Protein AF-A0A536REL5-F1 (afdb_monomer)

Nearest PDB structures (foldseek):
  3o7j-assembly1_A  TM=9.318E-01  e=5.207E-11  Klebsiella pneumoniae subsp. pneumoniae MGH 78578
  2q37-assembly1_A-2  TM=9.423E-01  e=4.805E-08  Arabidopsis thaliana
  3o7i-assembly2_B  TM=8.785E-01  e=1.395E-08  Klebsiella pneumoniae subsp. pneumoniae MGH 78578
  3o7i-assembly1_A  TM=8.793E-01  e=1.395E-08  Klebsiella pneumoniae subsp. pneumoniae MGH 78578
  2o74-assembly3_F  TM=8.645E-01  e=1.060E-07  Danio rerio

Secondary structure (DSSP, 8-state):
---------------------------------------------------------------PPPBHHHHHHHS-HHHHHHHHHHHS--HHHHHHHHHTPPPSSHHHHHHHHHHHHHT--HHHHHHHHTTSPPTT-TTS---HHHHHHTHHHHTS-HHHHHHHHHHHHHHHHHHSS------TT--HHHHHHHHHHHTTS-HHHHHHHHHHHHHHHHHHHHHHHHB-

Structure (mmCIF, N/CA/C/O backbone):
data_AF-A0A536REL5-F1
#
_entry.id   AF-A0A536REL5-F1
#
loop_
_atom_site.group_PDB
_atom_site.id
_atom_site.type_symbol
_atom_site.label_atom_id
_atom_site.label_alt_id
_atom_site.label_comp_id
_atom_site.label_asym_id
_atom_site.label_entity_id
_atom_site.label_seq_id
_atom_site.pdbx_PDB_ins_code
_atom_site.Cartn_x
_atom_site.Cartn_y
_atom_site.Cartn_z
_atom_site.occupancy
_atom_site.B_iso_or_equiv
_atom_site.auth_seq_id
_atom_site.auth_comp_id
_atom_site.auth_asym_id
_atom_site.auth_atom_id
_atom_site.pdbx_PDB_model_num
ATOM 1 N N . MET A 1 1 ? -62.934 28.762 18.007 1.00 40.38 1 MET A N 1
ATOM 2 C CA . MET A 1 1 ? -63.028 28.676 16.531 1.00 40.38 1 MET A CA 1
ATOM 3 C C . MET A 1 1 ? -62.389 27.348 16.138 1.00 40.38 1 MET A C 1
ATOM 5 O O . MET A 1 1 ? -61.237 27.156 16.486 1.00 40.38 1 MET A O 1
ATOM 9 N N . ARG A 1 2 ? -63.175 26.295 15.842 1.00 33.59 2 ARG A N 1
ATOM 10 C CA . ARG A 1 2 ? -63.626 25.880 14.483 1.00 33.59 2 ARG A CA 1
ATOM 11 C C . ARG A 1 2 ? -62.433 25.765 13.520 1.00 33.59 2 ARG A C 1
ATOM 13 O O . ARG A 1 2 ? -61.734 26.753 13.383 1.00 33.59 2 ARG A O 1
ATOM 20 N N . CYS A 1 3 ? -62.143 24.678 12.808 1.00 29.47 3 CYS A N 1
ATOM 21 C CA . CYS A 1 3 ? -62.760 23.374 12.501 1.00 29.47 3 CYS A CA 1
ATOM 22 C C . CYS A 1 3 ? -61.590 22.479 11.992 1.00 29.47 3 CYS A C 1
ATOM 24 O O . CYS A 1 3 ? -60.617 23.031 11.489 1.00 29.47 3 CYS A O 1
ATOM 26 N N . ARG A 1 4 ? -61.508 21.159 12.253 1.00 38.56 4 ARG A N 1
ATOM 27 C CA . ARG A 1 4 ? -62.143 20.043 11.495 1.00 38.56 4 ARG A CA 1
ATOM 28 C C . ARG A 1 4 ? -61.917 20.177 9.970 1.00 38.56 4 ARG A C 1
ATOM 30 O O . ARG A 1 4 ? -62.152 21.248 9.439 1.00 38.56 4 ARG A O 1
ATOM 37 N N . GLU A 1 5 ? -61.441 19.179 9.227 1.00 38.97 5 GLU A N 1
ATOM 38 C CA . GLU A 1 5 ? -61.977 17.816 9.042 1.00 38.97 5 GLU A CA 1
ATOM 39 C C . GLU A 1 5 ? -60.875 16.862 8.524 1.00 38.97 5 GLU A C 1
ATOM 41 O O . GLU A 1 5 ? -59.971 17.298 7.821 1.00 38.97 5 GLU A O 1
ATOM 46 N N . LEU A 1 6 ? -60.755 15.628 9.040 1.00 39.12 6 LEU A N 1
ATOM 47 C CA . LEU A 1 6 ? -61.500 14.400 8.670 1.00 39.12 6 LEU A CA 1
ATOM 48 C C . LEU A 1 6 ? -61.275 14.028 7.198 1.00 39.12 6 LEU A C 1
ATOM 50 O O . LEU A 1 6 ? -61.690 14.735 6.296 1.00 39.12 6 LEU A O 1
ATOM 54 N N . GLY A 1 7 ? -60.555 12.950 6.920 1.00 34.06 7 GLY A N 1
ATOM 55 C CA . GLY A 1 7 ? -61.094 11.587 6.871 1.00 34.06 7 GLY A CA 1
ATOM 56 C C . GLY A 1 7 ? -60.512 10.942 5.602 1.00 34.06 7 GLY A C 1
ATOM 57 O O . GLY A 1 7 ? -60.005 11.637 4.737 1.00 34.06 7 GLY A O 1
ATOM 58 N N . SER A 1 8 ? -60.484 9.639 5.397 1.00 40.59 8 SER A N 1
ATOM 59 C CA . SER A 1 8 ? -61.196 8.548 6.036 1.00 40.59 8 SER A CA 1
ATOM 60 C C . SER A 1 8 ? -60.477 7.260 5.639 1.00 40.59 8 SER A C 1
ATOM 62 O O . SER A 1 8 ? -60.129 7.099 4.474 1.00 40.59 8 SER A O 1
ATOM 64 N N . GLY A 1 9 ? -60.287 6.335 6.574 1.00 32.88 9 GLY A N 1
ATOM 65 C CA . GLY A 1 9 ? -60.934 5.025 6.454 1.00 32.88 9 GLY A CA 1
ATOM 66 C C . GLY A 1 9 ? -59.929 3.964 5.982 1.00 32.88 9 GLY A C 1
ATOM 67 O O . GLY A 1 9 ? -59.082 4.243 5.156 1.00 32.88 9 GLY A O 1
ATOM 68 N N . ARG A 1 10 ? -59.935 2.727 6.466 1.00 36.94 10 ARG A N 1
ATOM 69 C CA . ARG A 1 10 ? -60.947 2.027 7.248 1.00 36.94 10 ARG A CA 1
ATOM 70 C C . ARG A 1 10 ? -60.295 0.813 7.916 1.00 36.94 10 ARG A C 1
ATOM 72 O O . ARG A 1 10 ? -59.306 0.269 7.444 1.00 36.94 10 ARG A O 1
ATOM 79 N N . PHE A 1 11 ? -60.900 0.454 9.034 1.00 32.47 11 PHE A N 1
ATOM 80 C CA . PHE A 1 11 ? -60.613 -0.636 9.954 1.00 32.47 11 PHE A CA 1
ATOM 81 C C . PHE A 1 11 ? -60.977 -2.031 9.382 1.00 32.47 11 PHE A C 1
ATOM 83 O O . PHE A 1 11 ? -61.999 -2.162 8.711 1.00 32.47 11 PHE A O 1
ATOM 90 N N . LEU A 1 12 ? -60.230 -3.039 9.863 1.00 32.50 12 LEU A N 1
ATOM 91 C CA . LEU A 1 12 ? -60.671 -4.337 10.425 1.00 32.50 12 LEU A CA 1
ATOM 92 C C . LEU A 1 12 ? -61.053 -5.568 9.572 1.00 32.50 12 LEU A C 1
ATOM 94 O O . LEU A 1 12 ? -61.800 -5.468 8.604 1.00 32.50 12 LEU A O 1
ATOM 98 N N . ARG A 1 13 ? -60.708 -6.719 10.200 1.00 35.09 13 ARG A N 1
ATOM 99 C CA . ARG A 1 13 ? -61.206 -8.117 10.085 1.00 35.09 13 ARG A CA 1
ATOM 100 C C . ARG A 1 13 ? -60.569 -8.966 8.980 1.00 35.09 13 ARG A C 1
ATOM 102 O O . ARG A 1 13 ? -60.253 -8.450 7.923 1.00 35.09 13 ARG A O 1
ATOM 109 N N . ASP A 1 14 ? -60.372 -10.275 9.110 1.00 29.09 14 ASP A N 1
ATOM 110 C CA . ASP A 1 14 ? -60.566 -11.271 10.175 1.00 29.09 14 ASP A CA 1
ATOM 111 C C . ASP A 1 14 ? -59.870 -12.572 9.693 1.00 29.09 14 ASP A C 1
ATOM 113 O O . ASP A 1 14 ? -59.648 -12.742 8.498 1.00 29.09 14 ASP A O 1
ATOM 117 N N . CYS A 1 15 ? -59.588 -13.482 10.632 1.00 26.58 15 CYS A N 1
ATOM 118 C CA . CYS A 1 15 ? -59.658 -14.950 10.504 1.00 26.58 15 CYS A CA 1
ATOM 119 C C . CYS A 1 15 ? -58.981 -15.684 9.320 1.00 26.58 15 CYS A C 1
ATOM 121 O O . CYS A 1 15 ? -59.430 -15.620 8.184 1.00 26.58 15 CYS A O 1
ATOM 123 N N . ALA A 1 16 ? -58.071 -16.617 9.629 1.00 32.25 16 ALA A N 1
ATOM 124 C CA . ALA A 1 16 ? -58.405 -18.051 9.743 1.00 32.25 16 ALA A CA 1
ATOM 125 C C . ALA A 1 16 ? -57.150 -18.943 9.693 1.00 32.25 16 ALA A C 1
ATOM 127 O O . ALA A 1 16 ? -56.226 -18.739 8.910 1.00 32.25 16 ALA A O 1
ATOM 128 N N . ALA A 1 17 ? -57.158 -19.965 10.546 1.00 31.89 17 ALA A N 1
ATOM 129 C CA . ALA A 1 17 ? -56.160 -21.015 10.652 1.00 31.89 17 ALA A CA 1
ATOM 130 C C . ALA A 1 17 ? -56.603 -22.308 9.937 1.00 31.89 17 ALA A C 1
ATOM 132 O O . ALA A 1 17 ? -57.790 -22.623 9.915 1.00 31.89 17 ALA A O 1
ATOM 133 N N . ALA A 1 18 ? -55.592 -23.100 9.545 1.00 36.97 18 ALA A N 1
ATOM 134 C CA . ALA A 1 18 ? -55.578 -24.560 9.333 1.00 36.97 18 ALA A CA 1
ATOM 135 C C . ALA A 1 18 ? -56.273 -25.114 8.051 1.00 36.97 18 ALA A C 1
ATOM 137 O O . ALA A 1 18 ? -57.104 -24.432 7.463 1.00 36.97 18 ALA A O 1
ATOM 138 N N . PRO A 1 19 ? -55.896 -26.327 7.571 1.00 47.09 19 PRO A N 1
ATOM 139 C CA . PRO A 1 19 ? -56.012 -27.557 8.354 1.00 47.09 19 PRO A CA 1
ATOM 140 C C . PRO A 1 19 ? -54.742 -28.415 8.463 1.00 47.09 19 PRO A C 1
ATOM 142 O O . PRO A 1 19 ? -53.919 -28.525 7.557 1.00 47.09 19 PRO A O 1
ATOM 145 N N . ARG A 1 20 ? -54.668 -29.112 9.602 1.00 37.22 20 ARG A N 1
ATOM 146 C CA . ARG A 1 20 ? -53.981 -30.395 9.761 1.00 37.22 20 ARG A CA 1
ATOM 147 C C . ARG A 1 20 ? -54.893 -31.511 9.239 1.00 37.22 20 ARG A C 1
ATOM 149 O O . ARG A 1 20 ? -56.054 -31.578 9.626 1.00 37.22 20 ARG A O 1
ATOM 156 N N . ALA A 1 21 ? -54.321 -32.443 8.493 1.00 40.47 21 ALA A N 1
ATOM 157 C CA . ALA A 1 21 ? -54.751 -33.836 8.366 1.00 40.47 21 ALA A CA 1
ATOM 158 C C . ALA A 1 21 ? -53.448 -34.646 8.231 1.00 40.47 21 ALA A C 1
ATOM 160 O O . ALA A 1 21 ? -52.501 -34.172 7.620 1.00 40.47 21 ALA A O 1
ATOM 161 N N . GLY A 1 22 ? -53.234 -35.822 8.801 1.00 33.88 22 GLY A N 1
ATOM 162 C CA . GLY A 1 22 ? -54.129 -36.787 9.410 1.00 33.88 22 GLY A CA 1
ATOM 163 C C . GLY A 1 22 ? -53.413 -38.135 9.310 1.00 33.88 22 GLY A C 1
ATOM 164 O O . GLY A 1 22 ? -53.410 -38.752 8.259 1.00 33.88 22 GLY A O 1
ATOM 165 N N . ASN A 1 23 ? -52.723 -38.495 10.391 1.00 37.69 23 ASN A N 1
ATOM 166 C CA . ASN A 1 23 ? -52.402 -39.829 10.912 1.00 37.69 23 ASN A CA 1
ATOM 167 C C . ASN A 1 23 ? -52.542 -41.072 9.991 1.00 37.69 23 ASN A C 1
ATOM 169 O O . ASN A 1 23 ? -53.643 -41.375 9.539 1.00 37.69 23 ASN A O 1
ATOM 173 N N . ARG A 1 24 ? -51.491 -41.912 9.928 1.00 38.53 24 ARG A N 1
ATOM 174 C CA . ARG A 1 24 ? -51.578 -43.365 10.222 1.00 38.53 24 ARG A CA 1
ATO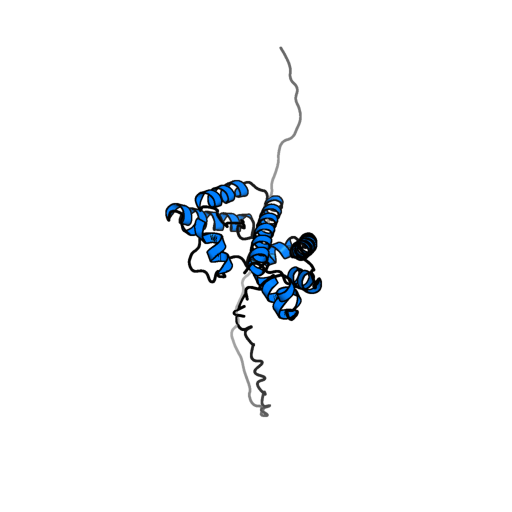M 175 C C . ARG A 1 24 ? -50.198 -44.039 10.273 1.00 38.53 24 ARG A C 1
ATOM 177 O O . ARG A 1 24 ? -49.486 -44.118 9.280 1.00 38.53 24 ARG A O 1
ATOM 184 N N . ARG A 1 25 ? -49.869 -44.584 11.449 1.00 40.25 25 ARG A N 1
ATOM 185 C CA . ARG A 1 25 ? -48.939 -45.713 11.642 1.00 40.25 25 ARG A CA 1
ATOM 186 C C . ARG A 1 25 ? -49.621 -47.008 11.201 1.00 40.25 25 ARG A C 1
ATOM 188 O O . ARG A 1 25 ? -50.777 -47.142 11.574 1.00 40.25 25 ARG A O 1
ATOM 195 N N . VAL A 1 26 ? -48.896 -47.942 10.572 1.00 39.91 26 VAL A N 1
ATOM 196 C CA . VAL A 1 26 ? -48.808 -49.417 10.808 1.00 39.91 26 VAL A CA 1
ATOM 197 C C . VAL A 1 26 ? -47.621 -49.863 9.921 1.00 39.91 26 VAL A C 1
ATOM 199 O O . VAL A 1 26 ? -47.563 -49.441 8.778 1.00 39.91 26 VAL A O 1
ATOM 202 N N . GLY A 1 27 ? -46.547 -50.525 10.347 1.00 34.00 27 GLY A N 1
ATOM 203 C CA . GLY A 1 27 ? -46.420 -51.849 10.954 1.00 34.00 27 GLY A CA 1
ATOM 204 C C . GLY A 1 27 ? -45.142 -52.476 10.377 1.00 34.00 27 GLY A C 1
ATOM 205 O O . GLY A 1 27 ? -44.851 -52.307 9.196 1.00 34.00 27 GLY A O 1
ATOM 206 N N . GLY A 1 28 ? -44.335 -53.120 11.218 1.00 36.78 28 GLY A N 1
ATOM 207 C CA . GLY A 1 28 ? -43.049 -53.685 10.814 1.00 36.78 28 GLY A CA 1
ATOM 208 C C . GLY A 1 28 ? -43.161 -55.022 10.082 1.00 36.78 28 GLY A C 1
ATOM 209 O O . GLY A 1 28 ? -44.147 -55.741 10.231 1.00 36.78 28 GLY A O 1
ATOM 210 N N . HIS A 1 29 ? -42.085 -55.395 9.387 1.00 39.09 29 HIS A N 1
ATOM 211 C CA . HIS A 1 29 ? -41.725 -56.792 9.153 1.00 39.09 29 HIS A CA 1
ATOM 212 C C . HIS A 1 29 ? -40.203 -56.970 9.119 1.00 39.09 29 HIS A C 1
ATOM 214 O O . HIS A 1 29 ? -39.453 -56.120 8.646 1.00 39.09 29 HIS A O 1
ATOM 220 N N . ARG A 1 30 ? -39.770 -58.067 9.741 1.00 39.22 30 ARG A N 1
ATOM 221 C CA . ARG A 1 30 ? -38.388 -58.486 9.984 1.00 39.22 30 ARG A CA 1
ATOM 222 C C . ARG A 1 30 ? -37.788 -59.173 8.751 1.00 39.22 30 ARG A C 1
ATOM 224 O O . ARG A 1 30 ? -38.509 -59.894 8.083 1.00 39.22 30 ARG A O 1
ATOM 231 N N . ARG A 1 31 ? -36.453 -59.045 8.645 1.00 38.53 31 ARG A N 1
ATOM 232 C CA . ARG A 1 31 ? -35.421 -60.040 8.250 1.00 38.53 31 ARG A CA 1
ATOM 233 C C . ARG A 1 31 ? -35.623 -60.800 6.927 1.00 38.53 31 ARG A C 1
ATOM 235 O O . ARG A 1 31 ? -36.589 -61.528 6.797 1.00 38.53 31 ARG A O 1
ATOM 242 N N . THR A 1 32 ? -34.613 -60.777 6.052 1.00 39.00 32 THR A N 1
ATOM 243 C CA . THR A 1 32 ? -33.532 -61.792 5.964 1.00 39.00 32 THR A CA 1
ATOM 244 C C . THR A 1 32 ? -32.656 -61.524 4.734 1.00 39.00 32 THR A C 1
ATOM 246 O O . THR A 1 32 ? -33.181 -61.441 3.628 1.00 39.00 32 THR A O 1
ATOM 249 N N . ASP A 1 33 ? -31.336 -61.452 4.926 1.00 44.28 33 ASP A N 1
ATOM 250 C CA . ASP A 1 33 ? -30.346 -61.697 3.865 1.00 44.28 33 ASP A CA 1
ATOM 251 C C . ASP A 1 33 ? -30.345 -63.183 3.473 1.00 44.28 33 ASP A C 1
ATOM 253 O O . ASP A 1 33 ? -30.596 -64.043 4.326 1.00 44.28 33 ASP A O 1
ATOM 257 N N . PRO A 1 34 ? -29.950 -63.497 2.227 1.00 49.38 34 PRO A N 1
ATOM 258 C CA . PRO A 1 34 ? -28.815 -64.409 2.086 1.00 49.38 34 PRO A CA 1
ATOM 259 C C . PRO A 1 34 ? -27.833 -64.030 0.958 1.00 49.38 34 PRO A C 1
ATOM 261 O O . PRO A 1 34 ? -28.213 -63.717 -0.167 1.00 49.38 34 PRO A O 1
ATOM 264 N N . ARG A 1 35 ? -26.533 -64.158 1.263 1.00 43.88 35 ARG A N 1
ATOM 265 C CA . ARG A 1 35 ? -25.434 -64.331 0.288 1.00 43.88 35 ARG A CA 1
ATOM 266 C C . ARG A 1 35 ? -25.461 -65.748 -0.307 1.00 43.88 35 ARG A C 1
ATOM 268 O O . ARG A 1 35 ? -25.828 -66.686 0.398 1.00 43.88 35 ARG A O 1
ATOM 275 N N . PRO A 1 36 ? -24.944 -65.920 -1.535 1.00 48.78 36 PRO A N 1
ATOM 276 C CA . PRO A 1 36 ? -23.733 -66.744 -1.732 1.00 48.78 36 PRO A CA 1
ATOM 277 C C . PRO A 1 36 ? -22.741 -66.064 -2.712 1.00 48.78 36 PRO A C 1
ATOM 279 O O . PRO A 1 36 ? -23.148 -65.333 -3.604 1.00 48.78 36 PRO A O 1
ATOM 282 N N . ALA A 1 37 ? -21.434 -66.006 -2.440 1.00 36.25 37 ALA A N 1
ATOM 283 C CA . ALA A 1 37 ? -20.373 -67.018 -2.591 1.00 36.25 37 ALA A CA 1
ATOM 284 C C . ALA A 1 37 ? -19.757 -67.094 -4.010 1.00 36.25 37 ALA A C 1
ATOM 286 O O . ALA A 1 37 ? -20.395 -67.558 -4.943 1.00 36.25 37 ALA A O 1
ATOM 287 N N . GLY A 1 38 ? -18.470 -66.718 -4.092 1.00 32.31 38 GLY A N 1
ATOM 288 C CA . GLY A 1 38 ? -17.449 -67.343 -4.949 1.00 32.31 38 GLY A CA 1
ATOM 289 C C . GLY A 1 38 ? -17.330 -66.883 -6.406 1.00 32.31 38 GLY A C 1
ATOM 290 O O . GLY A 1 38 ? -18.145 -67.245 -7.243 1.00 32.31 38 GLY A O 1
ATOM 291 N N . GLY A 1 39 ? -16.234 -66.194 -6.736 1.00 33.16 39 GLY A N 1
ATOM 292 C CA . GLY A 1 39 ? -15.809 -65.957 -8.119 1.00 33.16 39 GLY A CA 1
ATOM 293 C C . GLY A 1 39 ? -14.466 -65.233 -8.176 1.00 33.16 39 GLY A C 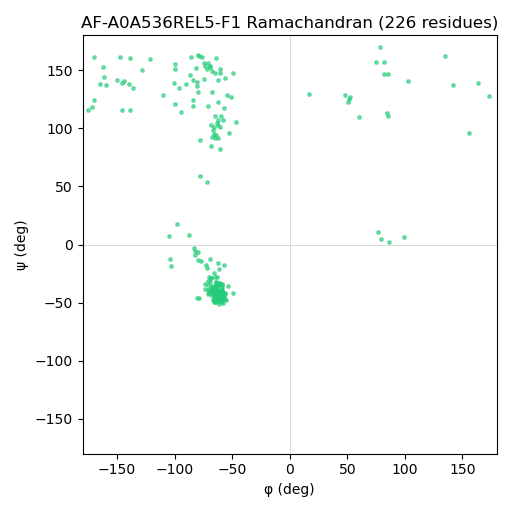1
ATOM 294 O O . GLY A 1 39 ? -14.337 -64.122 -7.680 1.00 33.16 39 GLY A O 1
ATOM 295 N N . ASP A 1 40 ? -13.468 -65.911 -8.723 1.00 35.34 40 ASP A N 1
ATOM 296 C CA . ASP A 1 40 ? -12.034 -65.694 -8.553 1.00 35.34 40 ASP A CA 1
ATOM 297 C C . ASP A 1 40 ? -11.416 -64.907 -9.738 1.00 35.34 40 ASP A C 1
ATOM 299 O O . ASP A 1 40 ? -11.834 -65.104 -10.879 1.00 35.34 40 ASP A O 1
ATOM 303 N N . ARG A 1 41 ? -10.334 -64.148 -9.458 1.00 38.09 41 ARG A N 1
ATOM 304 C CA . ARG A 1 41 ? -9.317 -63.535 -10.371 1.00 38.09 41 ARG A CA 1
ATOM 305 C C . ARG A 1 41 ? -9.624 -62.190 -11.082 1.00 38.09 41 ARG A C 1
ATOM 307 O O . ARG A 1 41 ? -10.775 -61.909 -11.389 1.00 38.09 41 ARG A O 1
ATOM 314 N N . PRO A 1 42 ? -8.595 -61.412 -11.511 1.00 40.03 42 PRO A N 1
ATOM 315 C CA . PRO A 1 42 ? -7.202 -61.309 -11.053 1.00 40.03 42 PRO A CA 1
ATOM 316 C C . PRO A 1 42 ? -6.813 -59.885 -10.582 1.00 40.03 42 PRO A C 1
ATOM 318 O O . PRO A 1 42 ? -7.408 -58.875 -10.952 1.00 40.03 42 PRO A O 1
ATOM 321 N N . ARG A 1 43 ? -5.745 -59.810 -9.776 1.00 36.16 43 ARG A N 1
ATOM 322 C CA . ARG A 1 43 ? -5.096 -58.566 -9.333 1.00 36.16 43 ARG A CA 1
ATOM 323 C C . ARG A 1 43 ? -4.469 -57.828 -10.521 1.00 36.16 43 ARG A C 1
ATOM 325 O O . ARG A 1 43 ? -3.436 -58.254 -11.027 1.00 36.16 43 ARG A O 1
ATOM 332 N N . VAL A 1 44 ? -5.040 -56.687 -10.895 1.00 38.25 44 VAL A N 1
ATOM 333 C CA . VAL A 1 44 ? -4.326 -55.646 -11.646 1.00 38.25 44 VAL A CA 1
ATOM 334 C C . VAL A 1 44 ? -3.561 -54.789 -10.642 1.00 38.25 44 VAL A C 1
ATOM 336 O O . VAL A 1 44 ? -4.144 -54.204 -9.728 1.00 38.25 44 VAL A O 1
ATOM 339 N N . ALA A 1 45 ? -2.237 -54.769 -10.777 1.00 34.09 45 ALA A N 1
ATOM 340 C CA . ALA A 1 45 ? -1.358 -53.909 -10.006 1.00 34.09 45 ALA A CA 1
ATOM 341 C C . ALA A 1 45 ? -1.692 -52.441 -10.315 1.00 34.09 45 ALA A C 1
ATOM 343 O O . ALA A 1 45 ? -1.400 -51.939 -11.397 1.00 34.09 45 ALA A O 1
ATOM 344 N N . SER A 1 46 ? -2.327 -51.763 -9.359 1.00 36.38 46 SER A N 1
ATOM 345 C CA . SER A 1 46 ? -2.462 -50.310 -9.370 1.00 36.38 46 SER A CA 1
ATOM 346 C C . SER A 1 46 ? -1.077 -49.708 -9.146 1.00 36.38 46 SER A C 1
ATOM 348 O O . SER A 1 46 ? -0.542 -49.728 -8.034 1.00 36.38 46 SER A O 1
ATOM 350 N N . ALA A 1 47 ? -0.466 -49.230 -10.229 1.00 36.72 47 ALA A N 1
ATOM 351 C CA . ALA A 1 47 ? 0.681 -48.346 -10.163 1.00 36.72 47 ALA A CA 1
ATOM 352 C C . ALA A 1 47 ? 0.223 -47.055 -9.479 1.00 36.72 47 ALA A C 1
ATOM 354 O O . ALA A 1 47 ? -0.496 -46.237 -10.050 1.00 36.72 47 ALA A O 1
ATOM 355 N N . ALA A 1 48 ? 0.613 -46.902 -8.217 1.00 36.66 48 ALA A N 1
ATOM 356 C CA . ALA A 1 48 ? 0.447 -45.669 -7.477 1.00 36.66 48 ALA A CA 1
ATOM 357 C C . ALA A 1 48 ? 1.286 -44.568 -8.145 1.00 36.66 48 ALA A C 1
ATOM 359 O O . ALA A 1 48 ? 2.466 -44.399 -7.834 1.00 36.66 48 ALA A O 1
ATOM 360 N N . CYS A 1 49 ? 0.674 -43.792 -9.040 1.00 29.25 49 CYS A N 1
ATOM 361 C CA . CYS A 1 49 ? 1.143 -42.452 -9.365 1.00 29.25 49 CYS A CA 1
ATOM 362 C C . CYS A 1 49 ? 1.049 -41.612 -8.085 1.00 29.25 49 CYS A C 1
ATOM 364 O O . CYS A 1 49 ? 0.011 -41.037 -7.760 1.00 29.25 49 CYS A O 1
ATOM 366 N N . ARG A 1 50 ? 2.140 -41.578 -7.308 1.00 36.69 50 ARG A N 1
ATOM 367 C CA . ARG A 1 50 ? 2.369 -40.526 -6.316 1.00 36.69 50 ARG A CA 1
ATOM 368 C C . ARG A 1 50 ? 2.613 -39.234 -7.085 1.00 36.69 50 ARG A C 1
ATOM 370 O O . ARG A 1 50 ? 3.756 -38.855 -7.321 1.00 36.69 50 ARG A O 1
ATOM 377 N N . GLU A 1 51 ? 1.533 -38.555 -7.448 1.00 36.00 51 GLU A N 1
ATOM 378 C CA . GLU A 1 51 ? 1.579 -37.129 -7.740 1.00 36.00 51 GLU A CA 1
ATOM 379 C C . GLU A 1 51 ? 1.947 -36.443 -6.418 1.00 36.00 51 GLU A C 1
ATOM 381 O O . GLU A 1 51 ? 1.116 -36.193 -5.538 1.00 36.00 51 GLU A O 1
ATOM 386 N N . GLY A 1 52 ? 3.249 -36.254 -6.207 1.00 31.69 52 GLY A N 1
ATOM 387 C CA . GLY A 1 52 ? 3.749 -35.436 -5.124 1.00 31.69 52 GLY A CA 1
ATOM 388 C C . GLY A 1 52 ? 3.159 -34.047 -5.302 1.00 31.69 52 GLY A C 1
ATOM 389 O O . GLY A 1 52 ? 3.574 -33.311 -6.194 1.00 31.69 52 GLY A O 1
ATOM 390 N N . ARG A 1 53 ? 2.194 -33.686 -4.450 1.00 37.78 53 ARG A N 1
ATOM 391 C CA . ARG A 1 53 ? 1.851 -32.288 -4.195 1.00 37.78 53 ARG A CA 1
ATOM 392 C C . ARG A 1 53 ? 3.154 -31.586 -3.822 1.00 37.78 53 ARG A C 1
ATOM 394 O O . ARG A 1 53 ? 3.585 -31.652 -2.672 1.00 37.78 53 ARG A O 1
ATOM 401 N N . ARG A 1 54 ? 3.800 -30.941 -4.798 1.00 35.75 54 ARG A N 1
ATOM 402 C CA . ARG A 1 54 ? 4.770 -29.886 -4.528 1.00 35.75 54 ARG A CA 1
ATOM 403 C C . ARG A 1 54 ? 3.986 -28.815 -3.794 1.00 35.75 54 ARG A C 1
ATOM 405 O O . ARG A 1 54 ? 3.212 -28.076 -4.393 1.00 35.75 54 ARG A O 1
ATOM 412 N N . GLN A 1 55 ? 4.143 -28.795 -2.478 1.00 36.50 55 GLN A N 1
ATOM 413 C CA . GLN A 1 55 ? 3.875 -27.599 -1.703 1.00 36.50 55 GLN A CA 1
ATOM 414 C C . GLN A 1 55 ? 4.658 -26.471 -2.388 1.00 36.50 55 GLN A C 1
ATOM 416 O O . GLN A 1 55 ? 5.849 -26.671 -2.657 1.00 36.50 55 GLN A O 1
ATOM 421 N N . PRO A 1 56 ? 4.037 -25.336 -2.748 1.00 37.53 56 PRO A N 1
ATOM 422 C CA . PRO A 1 56 ? 4.816 -24.186 -3.166 1.00 37.53 56 PRO A CA 1
ATOM 423 C C . PRO A 1 56 ?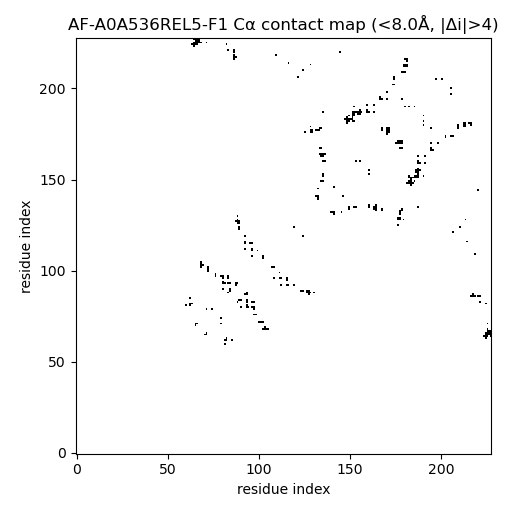 5.710 -23.835 -1.978 1.00 37.53 56 PRO A C 1
ATOM 425 O O . PRO A 1 56 ? 5.223 -23.473 -0.907 1.00 37.53 56 PRO A O 1
ATOM 428 N N . SER A 1 57 ? 7.015 -24.062 -2.141 1.00 38.34 57 SER A N 1
ATOM 429 C CA . SER A 1 57 ? 8.006 -23.675 -1.148 1.00 38.34 57 SER A CA 1
ATOM 430 C C . SER A 1 57 ? 7.811 -22.194 -0.885 1.00 38.34 57 SER A C 1
ATOM 432 O O . SER A 1 57 ? 7.769 -21.419 -1.844 1.00 38.34 57 SER A O 1
ATOM 434 N N . SER A 1 58 ? 7.697 -21.818 0.385 1.00 39.84 58 SER A N 1
ATOM 435 C CA . SER A 1 58 ? 7.768 -20.432 0.819 1.00 39.84 58 SER A CA 1
ATOM 436 C C . SER A 1 58 ? 8.970 -19.780 0.140 1.00 39.84 58 SER A C 1
ATOM 438 O O . SER A 1 58 ? 10.129 -20.068 0.444 1.00 39.84 58 SER A O 1
ATOM 440 N N . CYS A 1 59 ? 8.701 -18.947 -0.861 1.00 29.92 59 CYS A N 1
ATOM 441 C CA . CYS A 1 59 ? 9.726 -18.130 -1.465 1.00 29.92 59 CYS A CA 1
ATOM 442 C C . CYS A 1 59 ? 10.154 -17.143 -0.381 1.00 29.92 59 CYS A C 1
ATOM 444 O O . CYS A 1 59 ? 9.481 -16.146 -0.124 1.00 29.92 59 CYS A O 1
ATOM 446 N N . ASN A 1 60 ? 11.266 -17.448 0.289 1.00 37.16 60 ASN A N 1
ATOM 447 C CA . ASN A 1 60 ? 12.071 -16.450 0.974 1.00 37.16 60 ASN A CA 1
ATOM 448 C C . ASN A 1 60 ? 12.546 -15.473 -0.104 1.00 37.16 60 ASN A C 1
ATOM 450 O O . ASN A 1 60 ? 13.639 -15.618 -0.653 1.00 37.16 60 ASN A O 1
ATOM 454 N N . VAL A 1 61 ? 11.685 -14.523 -0.470 1.00 41.91 61 VAL A N 1
ATOM 455 C CA . VAL A 1 61 ? 12.028 -13.450 -1.393 1.00 41.91 61 VAL A CA 1
ATOM 456 C C . VAL A 1 61 ? 13.074 -12.6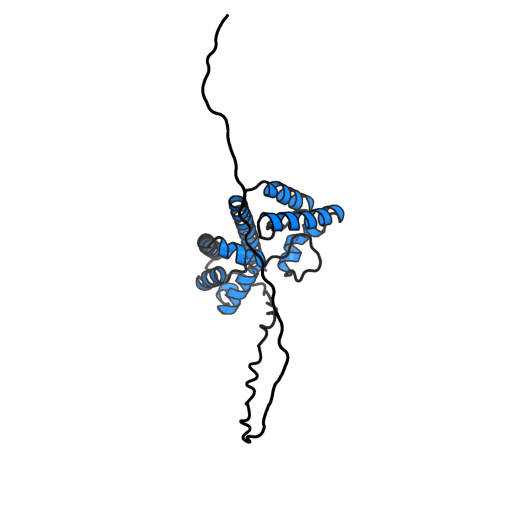16 -0.670 1.00 41.91 61 VAL A C 1
ATOM 458 O O . VAL A 1 61 ? 12.763 -11.825 0.220 1.00 41.91 61 VAL A O 1
ATOM 461 N N . LYS A 1 62 ? 14.346 -12.818 -1.023 1.00 50.66 62 LYS A N 1
ATOM 462 C CA . LYS A 1 62 ? 15.385 -11.844 -0.711 1.00 50.66 62 LYS A CA 1
ATOM 463 C C . LYS A 1 62 ? 15.040 -10.600 -1.524 1.00 50.66 62 LYS A C 1
ATOM 465 O O . LYS A 1 62 ? 15.335 -10.519 -2.713 1.00 50.66 62 LYS A O 1
ATOM 470 N N . VAL A 1 63 ? 14.334 -9.662 -0.899 1.00 54.72 63 VAL A N 1
ATOM 471 C CA . VAL A 1 63 ? 14.189 -8.307 -1.428 1.00 54.72 63 VAL A CA 1
ATOM 472 C C . VAL A 1 63 ? 15.601 -7.735 -1.451 1.00 54.72 63 VAL A C 1
ATOM 474 O O . VAL A 1 63 ? 16.179 -7.449 -0.401 1.00 54.72 63 VAL A O 1
ATOM 477 N N . PHE A 1 64 ? 16.205 -7.695 -2.633 1.00 60.88 64 PHE A N 1
ATOM 478 C CA . PHE A 1 64 ? 17.529 -7.136 -2.812 1.00 60.88 64 PHE A CA 1
ATOM 479 C C . PHE A 1 64 ? 17.332 -5.639 -2.962 1.00 60.88 64 PHE A C 1
ATOM 481 O O . PHE A 1 64 ? 16.572 -5.185 -3.812 1.00 60.88 64 PHE A O 1
ATOM 488 N N . LEU A 1 65 ? 18.006 -4.871 -2.119 1.00 66.56 65 LEU A N 1
ATOM 489 C CA . LEU A 1 65 ? 18.115 -3.437 -2.311 1.00 66.56 65 LEU A CA 1
ATOM 490 C C . LEU A 1 65 ? 18.840 -3.185 -3.640 1.00 66.56 65 LEU A C 1
ATOM 492 O O . LEU A 1 65 ? 19.936 -3.703 -3.862 1.00 66.56 65 LEU A O 1
ATOM 496 N N . ILE A 1 66 ? 18.196 -2.453 -4.548 1.00 78.12 66 ILE A N 1
ATOM 497 C CA . ILE A 1 66 ? 18.706 -2.195 -5.891 1.00 78.12 66 ILE A CA 1
ATOM 498 C C . ILE A 1 66 ? 19.325 -0.804 -5.900 1.00 78.12 66 ILE A C 1
ATOM 500 O O . ILE A 1 66 ? 18.638 0.191 -5.694 1.00 78.12 66 ILE A O 1
ATOM 504 N N . LYS A 1 67 ? 20.615 -0.705 -6.220 1.00 82.19 67 LYS A N 1
ATOM 505 C CA . LYS A 1 67 ? 21.290 0.592 -6.286 1.00 82.19 67 LYS A CA 1
ATOM 506 C C . LYS A 1 67 ? 20.950 1.324 -7.587 1.00 82.19 67 LYS A C 1
ATOM 508 O O . LYS A 1 67 ? 21.633 1.162 -8.603 1.00 82.19 67 LYS A O 1
ATOM 513 N N . GLY A 1 68 ? 19.883 2.117 -7.559 1.00 88.62 68 GLY A N 1
ATOM 514 C CA . GLY A 1 68 ? 19.470 3.015 -8.635 1.00 88.62 68 GLY A CA 1
ATOM 515 C C . GLY A 1 68 ? 18.750 2.367 -9.827 1.00 88.62 68 GLY A C 1
ATOM 516 O O . GLY A 1 68 ? 18.691 1.149 -10.005 1.00 88.62 68 GLY A O 1
ATOM 517 N N . ILE A 1 69 ? 18.200 3.230 -10.689 1.00 94.31 69 ILE A N 1
ATOM 518 C CA . ILE A 1 69 ? 17.308 2.838 -11.794 1.00 94.31 69 ILE A CA 1
ATOM 519 C C . ILE A 1 69 ? 17.985 1.950 -12.850 1.00 94.31 69 ILE A C 1
ATOM 521 O O . ILE A 1 69 ? 17.343 1.071 -13.420 1.00 94.31 69 ILE A O 1
ATOM 525 N N . ALA A 1 70 ? 19.286 2.139 -13.093 1.00 93.62 70 ALA A N 1
ATOM 526 C CA . ALA A 1 70 ? 20.042 1.338 -14.055 1.00 93.62 70 ALA A CA 1
ATOM 527 C C . ALA A 1 70 ? 20.107 -0.137 -13.630 1.00 93.62 70 ALA A C 1
ATOM 529 O O . ALA A 1 70 ? 19.843 -1.024 -14.440 1.00 93.62 70 ALA A O 1
ATOM 530 N N . SER A 1 71 ? 20.368 -0.389 -12.346 1.00 93.38 71 SER A N 1
ATOM 531 C CA . SER A 1 71 ? 20.400 -1.735 -11.773 1.00 93.38 71 SER A CA 1
ATOM 532 C C . SER A 1 71 ? 19.025 -2.409 -11.855 1.00 93.38 71 SER A C 1
ATOM 534 O O . SER A 1 71 ? 18.933 -3.578 -12.216 1.00 93.38 71 SER A O 1
ATOM 536 N N . PHE A 1 72 ? 17.940 -1.661 -11.625 1.00 95.50 72 PHE A N 1
ATOM 537 C CA . PHE A 1 72 ? 16.574 -2.176 -11.785 1.00 95.50 72 PHE A CA 1
ATOM 538 C C . PHE A 1 72 ? 16.241 -2.522 -13.242 1.00 95.50 72 PHE A C 1
ATOM 540 O O . PHE A 1 72 ? 15.627 -3.554 -13.517 1.00 95.50 72 PHE A O 1
ATOM 547 N N . ASN A 1 73 ? 16.672 -1.693 -14.195 1.00 96.69 73 ASN A N 1
ATOM 548 C CA . ASN A 1 73 ? 16.499 -1.970 -15.623 1.00 96.69 73 ASN A CA 1
ATOM 549 C C . ASN A 1 73 ? 17.259 -3.222 -16.078 1.00 96.69 73 ASN A C 1
ATOM 551 O O . ASN A 1 73 ? 16.784 -3.915 -16.972 1.00 96.69 73 ASN A O 1
ATOM 555 N N . ALA A 1 74 ? 18.404 -3.517 -15.460 1.00 95.62 74 ALA A N 1
ATOM 556 C CA . ALA A 1 74 ? 19.243 -4.660 -15.806 1.00 95.62 74 ALA A CA 1
ATOM 557 C C . ALA A 1 74 ? 18.754 -5.999 -15.223 1.00 95.62 74 ALA A C 1
ATOM 559 O O . ALA A 1 74 ? 19.228 -7.050 -15.650 1.00 95.62 74 ALA A O 1
ATOM 560 N N . LEU A 1 75 ? 17.818 -5.988 -14.264 1.00 95.75 75 LEU A N 1
ATOM 561 C CA . LEU A 1 75 ? 17.308 -7.223 -13.665 1.00 95.75 75 LEU A CA 1
ATOM 562 C C . LEU A 1 75 ? 16.605 -8.119 -14.700 1.00 95.75 75 LEU A C 1
ATOM 564 O O . LEU A 1 75 ? 15.812 -7.611 -15.510 1.00 95.75 75 LEU A O 1
ATOM 568 N N . PRO A 1 76 ? 16.773 -9.453 -14.611 1.00 96.50 76 PRO A N 1
ATOM 569 C CA . PRO A 1 76 ? 15.871 -10.393 -15.260 1.00 96.50 76 PRO A CA 1
ATOM 570 C C . PRO A 1 76 ? 14.411 -10.052 -14.953 1.00 96.50 76 PRO A C 1
ATOM 572 O O . PRO A 1 76 ? 14.081 -9.533 -13.886 1.00 96.50 76 PRO A O 1
ATOM 575 N N . ARG A 1 77 ? 13.509 -10.323 -15.903 1.00 95.75 77 ARG A N 1
ATOM 576 C CA . ARG A 1 77 ? 12.095 -9.944 -15.760 1.00 95.75 77 ARG A CA 1
ATOM 577 C C . ARG A 1 77 ? 11.456 -10.502 -14.490 1.00 95.75 77 ARG A C 1
ATOM 579 O O . ARG A 1 77 ? 10.819 -9.735 -13.778 1.00 95.75 77 ARG A O 1
ATOM 586 N N . ALA A 1 78 ? 11.671 -11.784 -14.206 1.00 95.56 78 ALA A N 1
ATOM 587 C CA . ALA A 1 78 ? 11.145 -12.427 -13.005 1.00 95.56 78 ALA A CA 1
ATOM 588 C C . ALA A 1 78 ? 11.636 -11.729 -11.726 1.00 95.56 78 ALA A C 1
ATOM 590 O O . ALA A 1 78 ? 10.832 -11.399 -10.862 1.00 95.56 78 ALA A O 1
ATOM 591 N N . ASP A 1 79 ? 12.928 -11.405 -11.648 1.00 95.62 79 ASP A N 1
ATOM 592 C CA . ASP A 1 79 ? 13.497 -10.737 -10.475 1.00 95.62 79 ASP A CA 1
ATOM 593 C C . ASP A 1 79 ? 12.916 -9.333 -10.291 1.00 95.62 79 ASP A C 1
ATOM 595 O O . ASP A 1 79 ? 12.551 -8.958 -9.181 1.00 95.62 79 ASP A O 1
ATOM 599 N N . ALA A 1 80 ? 12.768 -8.559 -11.370 1.00 96.19 80 ALA A N 1
ATOM 600 C CA . ALA A 1 80 ? 12.136 -7.243 -11.296 1.00 96.19 80 ALA A CA 1
ATOM 601 C C . ALA A 1 80 ? 10.675 -7.329 -10.831 1.00 96.19 80 ALA A C 1
ATOM 603 O O . ALA A 1 80 ? 10.247 -6.513 -10.016 1.00 96.19 80 ALA A O 1
ATOM 604 N N . GLU A 1 81 ? 9.920 -8.318 -11.318 1.00 96.88 81 GLU A N 1
ATOM 605 C CA . GLU A 1 81 ? 8.545 -8.563 -10.879 1.00 96.88 81 GLU A CA 1
ATOM 606 C C . GLU A 1 81 ? 8.478 -8.935 -9.392 1.00 96.88 81 GLU A C 1
ATOM 608 O O . GLU A 1 81 ? 7.611 -8.412 -8.698 1.00 96.88 81 GLU A O 1
ATOM 613 N N . GLU A 1 82 ? 9.403 -9.747 -8.869 1.00 94.31 82 GLU A N 1
ATOM 614 C CA . GLU A 1 82 ? 9.459 -10.078 -7.435 1.00 94.31 82 GLU A CA 1
ATOM 615 C C . GLU A 1 82 ? 9.823 -8.869 -6.558 1.00 94.31 82 GLU A C 1
ATOM 617 O O . GLU A 1 82 ? 9.198 -8.649 -5.519 1.00 94.31 82 GLU A O 1
ATOM 622 N N . GLN A 1 83 ? 10.785 -8.036 -6.976 1.00 94.00 83 GLN A N 1
ATOM 623 C CA . GLN A 1 83 ? 11.133 -6.814 -6.232 1.00 94.00 83 GLN A CA 1
ATOM 624 C C . GLN A 1 83 ? 9.961 -5.818 -6.207 1.00 94.00 83 GLN A C 1
ATOM 626 O O . GLN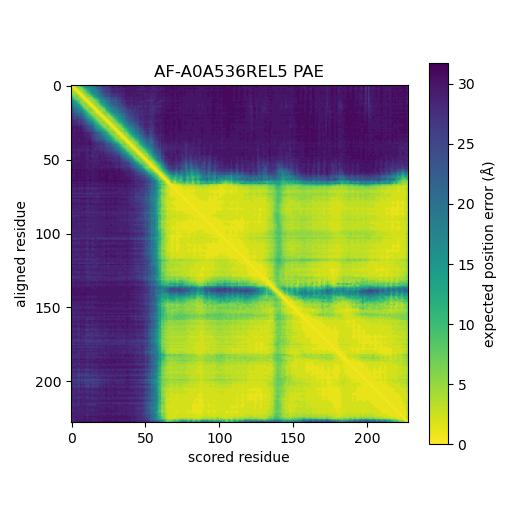 A 1 83 ? 9.668 -5.207 -5.177 1.00 94.00 83 GLN A O 1
ATOM 631 N N . LEU A 1 84 ? 9.237 -5.693 -7.324 1.00 95.62 84 LEU A N 1
ATOM 632 C CA . LEU A 1 84 ? 8.006 -4.907 -7.398 1.00 95.62 84 LEU A CA 1
ATOM 633 C C . LEU A 1 84 ? 6.886 -5.516 -6.542 1.00 95.62 84 LEU A C 1
ATOM 635 O O . LEU A 1 84 ? 6.155 -4.773 -5.889 1.00 95.62 84 LEU A O 1
ATOM 639 N N . HIS A 1 85 ? 6.765 -6.845 -6.500 1.00 94.31 85 HIS A N 1
ATOM 640 C CA . HIS A 1 85 ? 5.744 -7.538 -5.712 1.00 94.31 85 HIS A CA 1
ATOM 641 C C . HIS A 1 85 ? 5.920 -7.313 -4.208 1.00 94.31 85 HIS A C 1
ATOM 643 O O . HIS A 1 85 ? 4.942 -7.182 -3.476 1.00 94.31 85 HIS A O 1
ATOM 649 N N . ALA A 1 86 ? 7.166 -7.191 -3.745 1.00 90.19 86 ALA A N 1
ATOM 650 C CA . ALA A 1 86 ? 7.457 -6.794 -2.371 1.00 90.19 86 ALA A CA 1
ATOM 651 C C . ALA A 1 86 ? 7.012 -5.350 -2.053 1.00 90.19 86 ALA A C 1
ATOM 653 O O . ALA A 1 86 ? 6.751 -5.023 -0.893 1.00 90.19 86 ALA A O 1
ATOM 654 N N . CYS A 1 87 ? 6.904 -4.484 -3.067 1.00 93.31 87 CYS A N 1
ATOM 655 C CA . CYS A 1 87 ? 6.371 -3.130 -2.913 1.00 93.31 87 CYS A CA 1
ATOM 656 C C . CYS A 1 87 ? 4.836 -3.132 -2.904 1.00 93.31 87 CYS A C 1
ATOM 658 O O . CYS A 1 87 ? 4.227 -2.509 -2.032 1.00 93.31 87 CYS A O 1
ATOM 660 N N . PHE A 1 88 ? 4.221 -3.860 -3.839 1.00 95.06 88 PHE A N 1
ATOM 661 C CA . PHE A 1 88 ? 2.774 -3.991 -3.978 1.00 95.06 88 PHE A CA 1
ATOM 662 C C . PHE A 1 88 ? 2.399 -5.394 -4.467 1.00 95.06 88 PHE A C 1
ATOM 664 O O . PHE A 1 88 ? 2.746 -5.789 -5.582 1.00 95.06 88 PHE A O 1
ATOM 671 N N . ALA A 1 89 ? 1.677 -6.138 -3.626 1.00 93.75 89 ALA A N 1
ATOM 672 C CA . ALA A 1 89 ? 1.368 -7.553 -3.811 1.00 93.75 89 ALA A CA 1
ATOM 673 C C . ALA A 1 89 ? 0.237 -7.792 -4.833 1.00 93.75 89 ALA A C 1
ATOM 675 O O . ALA A 1 89 ? -0.807 -8.348 -4.508 1.00 93.75 89 ALA A O 1
ATOM 676 N N . ASN A 1 90 ? 0.427 -7.341 -6.074 1.00 95.19 90 ASN A N 1
ATOM 677 C CA . ASN A 1 90 ? -0.502 -7.582 -7.175 1.00 95.19 90 ASN A CA 1
ATOM 678 C C . ASN A 1 90 ? 0.258 -7.907 -8.466 1.00 95.19 90 ASN A C 1
ATOM 680 O O . ASN A 1 90 ? 0.956 -7.061 -9.026 1.00 95.19 90 ASN A O 1
ATOM 684 N N . ARG A 1 91 ? 0.089 -9.129 -8.980 1.00 94.62 91 ARG A N 1
ATOM 685 C CA . ARG A 1 91 ? 0.880 -9.638 -10.114 1.00 94.62 91 ARG A CA 1
ATOM 686 C C . ARG A 1 91 ? 0.591 -8.936 -11.445 1.00 94.62 91 ARG A C 1
ATOM 688 O O . ARG A 1 91 ? 1.482 -8.822 -12.288 1.00 94.62 91 ARG A O 1
ATOM 695 N N . VAL A 1 92 ? -0.629 -8.432 -11.637 1.00 95.75 92 VAL A N 1
ATOM 696 C CA . VAL A 1 92 ? -0.988 -7.661 -12.840 1.00 95.75 92 VAL A CA 1
ATOM 697 C C . VAL A 1 92 ? -0.221 -6.343 -12.855 1.00 95.75 92 VAL A C 1
ATOM 699 O O . VAL A 1 92 ? 0.402 -5.996 -13.860 1.00 95.75 92 VAL A O 1
ATOM 702 N N . TRP A 1 93 ? -0.216 -5.636 -11.727 1.00 97.75 93 TRP A N 1
ATOM 703 C CA . TRP A 1 93 ? 0.538 -4.401 -11.570 1.00 97.75 93 TRP A CA 1
ATOM 704 C C . TRP A 1 93 ? 2.046 -4.634 -11.731 1.00 97.75 93 TRP A C 1
ATOM 706 O O . TRP A 1 93 ? 2.683 -3.935 -12.520 1.00 97.75 93 TRP A O 1
ATOM 716 N N . THR A 1 94 ? 2.619 -5.653 -11.074 1.00 97.44 94 THR A N 1
ATOM 717 C CA . THR A 1 94 ? 4.069 -5.913 -11.149 1.00 97.44 94 THR A CA 1
ATOM 718 C C . THR A 1 94 ? 4.513 -6.238 -12.569 1.00 97.44 94 THR A C 1
ATOM 720 O O . THR A 1 94 ? 5.523 -5.709 -13.023 1.00 97.44 94 THR A O 1
ATOM 723 N N . SER A 1 95 ? 3.743 -7.048 -13.302 1.00 97.75 95 SER A N 1
ATOM 724 C CA . SER A 1 95 ? 4.044 -7.401 -14.693 1.00 97.75 95 SER A CA 1
ATOM 725 C C . SER A 1 95 ? 3.962 -6.193 -15.632 1.00 97.75 95 SER A C 1
ATOM 727 O O . SER A 1 95 ? 4.834 -6.014 -16.490 1.00 97.75 95 SER A O 1
ATOM 729 N N . ARG A 1 96 ? 2.964 -5.314 -15.446 1.00 97.88 96 ARG A N 1
ATOM 730 C CA . ARG A 1 96 ? 2.829 -4.066 -16.221 1.00 97.88 96 ARG A CA 1
ATOM 731 C C . ARG A 1 96 ? 4.024 -3.140 -16.001 1.00 97.88 96 ARG A C 1
ATOM 733 O O . ARG A 1 96 ? 4.613 -2.664 -16.969 1.00 97.88 96 ARG A O 1
ATOM 740 N N . VAL A 1 97 ? 4.418 -2.924 -14.747 1.00 98.06 97 VAL A N 1
ATOM 741 C CA . VAL A 1 97 ? 5.546 -2.042 -14.409 1.00 98.06 97 VAL A CA 1
ATOM 742 C C . VAL A 1 97 ? 6.885 -2.667 -14.821 1.00 98.06 97 VAL A C 1
ATOM 744 O O . VAL A 1 97 ? 7.716 -2.009 -15.437 1.00 98.06 97 VAL A O 1
ATOM 747 N N . ALA A 1 98 ? 7.107 -3.963 -14.590 1.00 98.00 98 ALA A N 1
ATOM 748 C CA . ALA A 1 98 ? 8.329 -4.631 -15.045 1.00 98.00 98 ALA A CA 1
ATOM 749 C C . ALA A 1 98 ? 8.465 -4.627 -16.576 1.00 98.00 98 ALA A C 1
ATOM 751 O O . ALA A 1 98 ? 9.583 -4.522 -17.088 1.00 98.00 98 ALA A O 1
ATOM 752 N N . GLY A 1 99 ? 7.342 -4.740 -17.293 1.00 97.88 99 GLY A N 1
ATOM 753 C CA . GLY A 1 99 ? 7.274 -4.706 -18.752 1.00 97.88 99 GLY A CA 1
ATOM 754 C C . GLY A 1 99 ? 7.491 -3.323 -19.370 1.00 97.88 99 GLY A C 1
ATOM 755 O O . GLY A 1 99 ? 7.804 -3.253 -20.552 1.00 97.88 99 GLY A O 1
ATOM 756 N N . GLY A 1 100 ? 7.366 -2.242 -18.593 1.00 97.44 100 GLY A N 1
ATOM 757 C CA . GLY A 1 100 ? 7.628 -0.875 -19.054 1.00 97.44 100 GLY A CA 1
ATOM 758 C C . GLY A 1 100 ? 9.102 -0.459 -19.015 1.00 97.44 100 GLY A C 1
ATOM 759 O O . GLY A 1 100 ? 9.431 0.656 -19.416 1.00 97.44 100 GLY A O 1
ATOM 760 N N . ARG A 1 101 ? 9.996 -1.328 -18.527 1.00 97.31 101 ARG A N 1
ATOM 761 C CA . ARG A 1 101 ? 11.446 -1.092 -18.532 1.00 97.31 101 ARG A CA 1
ATOM 762 C C . ARG A 1 101 ? 11.999 -1.105 -19.971 1.00 97.31 101 ARG A C 1
ATOM 764 O O . ARG A 1 101 ? 11.498 -1.863 -20.800 1.00 97.31 101 ARG A O 1
ATOM 771 N N . PRO A 1 102 ? 13.071 -0.346 -20.266 1.00 97.81 102 PRO A N 1
ATOM 772 C CA . PRO A 1 102 ? 13.868 0.441 -19.327 1.00 97.81 102 PRO A CA 1
ATOM 773 C C . PRO A 1 102 ? 13.283 1.831 -19.035 1.00 97.81 102 PRO A C 1
ATOM 775 O O . PRO A 1 102 ? 12.829 2.538 -19.931 1.00 97.81 102 PRO A O 1
ATOM 778 N N . TYR A 1 103 ? 13.390 2.268 -17.779 1.00 97.50 103 TYR A N 1
ATOM 779 C CA . TYR A 1 103 ? 13.063 3.634 -17.361 1.00 97.50 103 TYR A CA 1
ATOM 780 C C . TYR A 1 103 ? 14.316 4.507 -17.308 1.00 97.50 103 TYR A C 1
ATOM 782 O O . TYR A 1 103 ? 15.330 4.100 -16.742 1.00 97.50 103 TYR A O 1
ATOM 790 N N . LYS A 1 104 ? 14.261 5.733 -17.839 1.00 96.31 104 LYS A N 1
ATOM 791 C CA . LYS A 1 104 ? 15.411 6.657 -17.797 1.00 96.31 104 LYS A CA 1
ATOM 792 C C . LYS A 1 104 ? 15.630 7.245 -16.406 1.00 96.31 104 LYS A C 1
ATOM 794 O O . LYS A 1 104 ? 16.761 7.519 -16.025 1.00 96.31 104 LYS A O 1
ATOM 799 N N . THR A 1 105 ? 14.550 7.468 -15.661 1.00 95.69 105 THR A N 1
ATOM 800 C CA . THR A 1 105 ? 14.589 8.091 -14.335 1.00 95.69 105 THR A CA 1
ATOM 801 C C . THR A 1 105 ? 13.641 7.391 -13.374 1.00 95.69 105 THR A C 1
ATOM 803 O O . THR A 1 105 ? 12.679 6.739 -13.784 1.00 95.69 105 THR A O 1
ATOM 806 N N . PHE A 1 106 ? 13.872 7.585 -12.077 1.00 93.94 106 PHE A N 1
ATOM 807 C CA . PHE A 1 106 ? 12.943 7.126 -11.049 1.00 93.94 106 PHE A CA 1
ATOM 808 C C . PHE A 1 106 ? 11.543 7.744 -11.206 1.00 93.94 106 PHE A C 1
ATOM 810 O O . PHE A 1 106 ? 10.539 7.057 -11.039 1.00 93.94 106 PHE A O 1
ATOM 817 N N . ALA A 1 107 ? 11.458 9.009 -11.628 1.00 95.38 107 ALA A N 1
ATOM 818 C CA . ALA A 1 107 ? 10.180 9.661 -11.908 1.00 95.38 107 ALA A CA 1
ATOM 819 C C . ALA A 1 107 ? 9.383 8.952 -13.021 1.00 95.38 107 ALA A C 1
ATOM 821 O O . ALA A 1 107 ? 8.160 8.872 -12.934 1.00 95.38 107 ALA A O 1
ATOM 822 N N . GLN A 1 108 ? 10.053 8.395 -14.039 1.00 97.50 108 GLN A N 1
ATOM 823 C CA . GLN A 1 108 ? 9.385 7.608 -15.082 1.00 97.50 108 GLN A CA 1
ATOM 824 C C . GLN A 1 108 ? 8.867 6.265 -14.561 1.00 97.50 108 GLN A C 1
ATOM 826 O O . GLN A 1 108 ? 7.754 5.878 -14.913 1.00 97.50 108 GLN A O 1
ATOM 831 N N . LEU A 1 109 ? 9.627 5.586 -13.693 1.00 97.12 109 LEU A N 1
ATOM 832 C CA . LEU A 1 109 ? 9.145 4.383 -13.010 1.00 97.12 109 LEU A CA 1
ATOM 833 C C . LEU A 1 109 ? 7.898 4.694 -12.176 1.00 97.12 109 LEU A C 1
ATOM 835 O O . LEU A 1 109 ? 6.899 3.989 -12.291 1.00 97.12 109 LEU A O 1
ATOM 839 N N . LEU A 1 110 ? 7.936 5.763 -11.371 1.00 96.31 110 LEU A N 1
ATOM 840 C CA . LEU A 1 110 ? 6.783 6.182 -10.576 1.00 96.31 110 LEU A CA 1
ATOM 841 C C . LEU A 1 110 ? 5.580 6.504 -11.468 1.00 96.31 110 LEU A C 1
ATOM 843 O O . LEU A 1 110 ? 4.486 6.031 -11.196 1.00 96.31 110 LEU A O 1
ATOM 847 N N . ALA A 1 111 ? 5.764 7.235 -12.568 1.00 96.88 111 ALA A N 1
ATOM 848 C CA . ALA A 1 111 ? 4.670 7.529 -13.493 1.00 96.88 111 ALA A CA 1
ATOM 849 C C . ALA A 1 111 ? 4.042 6.256 -14.096 1.00 96.88 111 ALA A C 1
ATOM 851 O O . ALA A 1 111 ? 2.820 6.178 -14.228 1.00 96.88 111 ALA A O 1
ATOM 852 N N . ALA A 1 112 ? 4.852 5.246 -14.426 1.00 97.81 112 ALA A N 1
ATOM 853 C CA . ALA A 1 112 ? 4.360 3.964 -14.928 1.00 97.81 112 ALA A CA 1
ATOM 854 C C . ALA A 1 112 ? 3.633 3.149 -13.846 1.00 97.81 112 ALA A C 1
ATOM 856 O O . ALA A 1 112 ? 2.566 2.598 -14.111 1.00 97.81 112 ALA A O 1
ATOM 857 N N . ALA A 1 113 ? 4.171 3.121 -12.625 1.00 97.31 113 ALA A N 1
ATOM 858 C CA . ALA A 1 113 ? 3.523 2.541 -11.451 1.00 97.31 113 ALA A CA 1
ATOM 859 C C . ALA A 1 113 ? 2.147 3.170 -11.184 1.00 97.31 113 ALA A C 1
ATOM 861 O O . ALA A 1 113 ? 1.183 2.460 -10.901 1.00 97.31 113 ALA A O 1
ATOM 862 N N . GLU A 1 114 ? 2.050 4.490 -11.330 1.00 96.06 114 GLU A N 1
ATOM 863 C CA . GLU A 1 114 ? 0.818 5.250 -11.137 1.00 96.06 114 GLU A CA 1
ATOM 864 C C . GLU A 1 114 ? -0.216 5.015 -12.233 1.00 96.06 114 GLU A C 1
ATOM 866 O O . GLU A 1 114 ? -1.411 4.903 -11.962 1.00 96.06 114 GLU A O 1
ATOM 871 N N . LEU A 1 115 ? 0.228 4.899 -13.485 1.00 96.75 115 LEU A N 1
ATOM 872 C CA . LEU A 1 115 ? -0.660 4.511 -14.573 1.00 96.75 115 LEU A CA 1
ATOM 873 C C . LEU A 1 115 ? -1.205 3.097 -14.346 1.00 96.75 115 LEU A C 1
ATOM 875 O O . LEU A 1 115 ? -2.415 2.907 -14.374 1.00 96.75 115 LEU A O 1
ATOM 879 N N . ALA A 1 116 ? -0.328 2.139 -14.033 1.00 97.25 116 ALA A N 1
ATOM 880 C CA . ALA A 1 116 ? -0.726 0.764 -13.760 1.00 97.25 116 ALA A CA 1
ATOM 881 C C . ALA A 1 116 ? -1.678 0.655 -12.559 1.00 97.25 116 ALA A C 1
ATOM 883 O O . ALA A 1 116 ? -2.545 -0.212 -12.575 1.00 97.25 116 ALA A O 1
ATOM 884 N N . TRP A 1 117 ? -1.526 1.523 -11.550 1.00 96.12 117 TRP A N 1
ATOM 885 C CA . TRP A 1 117 ? -2.412 1.614 -10.388 1.00 96.12 117 TRP A CA 1
ATOM 886 C C . TRP A 1 117 ? -3.835 2.046 -10.761 1.00 96.12 117 TRP A C 1
ATOM 888 O O . TRP A 1 117 ? -4.797 1.457 -10.275 1.00 96.12 117 TRP A O 1
ATOM 898 N N . ARG A 1 118 ? -3.978 3.071 -11.614 1.00 93.81 118 ARG A N 1
ATOM 899 C CA . ARG A 1 118 ? -5.293 3.604 -12.025 1.00 93.81 118 ARG A CA 1
ATOM 900 C C . ARG A 1 118 ? -6.146 2.592 -12.783 1.00 93.81 118 ARG A C 1
ATOM 902 O O . ARG A 1 118 ? -7.365 2.672 -12.720 1.00 93.81 118 ARG A O 1
ATOM 909 N N . ASP A 1 119 ? -5.501 1.653 -13.463 1.00 92.88 119 ASP A N 1
ATOM 910 C CA . ASP A 1 119 ? -6.160 0.620 -14.261 1.00 92.88 119 ASP A CA 1
ATOM 911 C C . ASP A 1 119 ? -6.529 -0.631 -13.439 1.00 92.88 119 ASP A C 1
ATOM 913 O O . ASP A 1 119 ? -6.881 -1.666 -14.014 1.00 92.88 119 ASP A O 1
ATOM 917 N N . LEU A 1 120 ? -6.372 -0.590 -12.110 1.00 95.44 120 LEU A N 1
ATOM 918 C CA . LEU A 1 120 ? -6.763 -1.677 -11.213 1.00 95.44 120 LEU A CA 1
ATOM 919 C C . LEU A 1 120 ? -8.229 -1.554 -10.807 1.00 95.44 120 LEU A C 1
ATOM 921 O O . LEU A 1 120 ? -8.760 -0.462 -10.628 1.00 95.44 120 LEU A O 1
ATOM 925 N N . SER A 1 121 ? -8.864 -2.709 -10.634 1.00 96.31 121 SER A N 1
ATOM 926 C CA . SER A 1 121 ? -10.199 -2.814 -10.061 1.00 96.31 121 SER A CA 1
ATOM 927 C C . SER A 1 121 ? -10.147 -2.858 -8.535 1.00 96.31 121 SER A C 1
ATOM 929 O O . SER A 1 121 ? -9.141 -3.252 -7.944 1.00 96.31 121 SER A O 1
ATOM 931 N N . ASP A 1 122 ? -11.282 -2.569 -7.904 1.00 96.19 122 ASP A N 1
ATOM 932 C CA . ASP A 1 122 ? -11.500 -2.735 -6.464 1.00 96.19 122 ASP A CA 1
ATOM 933 C C . ASP A 1 122 ? -11.071 -4.127 -5.964 1.00 96.19 122 ASP A C 1
ATOM 935 O O . ASP A 1 122 ? -10.404 -4.257 -4.939 1.00 96.19 122 ASP A O 1
ATOM 939 N N . ALA A 1 123 ? -11.377 -5.180 -6.730 1.00 95.31 123 ALA A N 1
ATOM 940 C CA . ALA A 1 123 ? -10.977 -6.548 -6.404 1.00 95.31 123 ALA A CA 1
ATOM 941 C C . ALA A 1 123 ? -9.449 -6.739 -6.402 1.00 95.31 123 ALA A C 1
ATOM 943 O O . ALA A 1 123 ? -8.919 -7.447 -5.549 1.00 95.31 123 ALA A O 1
ATOM 944 N N . ALA A 1 124 ? -8.734 -6.086 -7.324 1.00 94.25 124 ALA A N 1
ATOM 945 C CA . ALA A 1 124 ? -7.275 -6.140 -7.381 1.00 94.25 124 ALA A CA 1
ATOM 946 C C . ALA A 1 124 ? -6.620 -5.379 -6.215 1.00 94.25 124 ALA A C 1
ATOM 948 O O . ALA A 1 124 ? -5.556 -5.778 -5.740 1.00 94.25 124 ALA A O 1
ATOM 949 N N . TRP A 1 125 ? -7.252 -4.306 -5.724 1.00 95.38 125 TRP A N 1
ATOM 950 C CA . TRP A 1 125 ? -6.822 -3.651 -4.488 1.00 95.38 125 TRP A CA 1
ATOM 951 C C . TRP A 1 125 ? -7.022 -4.563 -3.280 1.00 95.38 125 TRP A C 1
ATOM 953 O O . TRP A 1 125 ? -6.075 -4.774 -2.529 1.00 95.38 125 TRP A O 1
ATOM 963 N N . LEU A 1 126 ? -8.207 -5.162 -3.130 1.00 94.88 126 LEU A N 1
ATOM 964 C CA . LEU A 1 126 ? -8.512 -6.068 -2.018 1.00 94.88 126 LEU A CA 1
ATOM 965 C C . LEU A 1 126 ? -7.573 -7.283 -1.970 1.00 94.88 126 LEU A C 1
ATOM 967 O O . LEU A 1 126 ? -7.123 -7.661 -0.889 1.00 94.88 126 LEU A O 1
ATOM 971 N N . GLU A 1 127 ? -7.219 -7.852 -3.128 1.00 91.81 127 GLU A N 1
ATOM 972 C CA . GLU A 1 127 ? -6.200 -8.906 -3.231 1.00 91.81 127 GLU A CA 1
ATOM 973 C C . GLU A 1 127 ? -4.865 -8.452 -2.622 1.00 91.81 127 GLU A C 1
ATOM 975 O O . GLU A 1 127 ? -4.282 -9.153 -1.796 1.00 91.81 127 GLU A O 1
ATOM 980 N N . ALA A 1 128 ? -4.404 -7.251 -2.977 1.00 91.69 128 ALA A N 1
ATOM 981 C CA . ALA A 1 128 ? -3.153 -6.715 -2.458 1.00 91.69 128 ALA A CA 1
ATOM 982 C C . ALA A 1 128 ? -3.232 -6.353 -0.967 1.00 91.69 128 ALA A C 1
ATOM 984 O O . ALA A 1 128 ? -2.234 -6.469 -0.255 1.00 91.69 128 ALA A O 1
ATOM 985 N N . PHE A 1 129 ? -4.399 -5.923 -0.479 1.00 93.81 129 PHE A N 1
ATOM 986 C CA . PHE A 1 129 ? -4.605 -5.584 0.931 1.00 93.81 129 PHE A CA 1
ATOM 987 C C . PHE A 1 129 ? -4.448 -6.814 1.826 1.00 93.81 129 PHE A C 1
ATOM 989 O O . PHE A 1 129 ? -3.851 -6.716 2.894 1.00 93.81 129 PHE A O 1
ATOM 996 N N . ALA A 1 130 ? -4.903 -7.984 1.367 1.00 89.44 130 ALA A N 1
ATOM 997 C CA . ALA A 1 130 ? -4.807 -9.242 2.108 1.00 89.44 130 ALA A CA 1
ATOM 998 C C . ALA A 1 130 ? -3.360 -9.698 2.386 1.00 89.44 130 ALA A C 1
ATOM 1000 O O . ALA A 1 130 ? -3.138 -10.550 3.245 1.00 89.44 130 ALA A O 1
ATOM 1001 N N . ALA A 1 131 ? -2.372 -9.136 1.682 1.00 86.12 131 ALA A N 1
ATOM 1002 C CA . ALA A 1 131 ? -0.957 -9.414 1.914 1.00 86.12 131 ALA A CA 1
ATOM 1003 C C . ALA A 1 131 ? -0.343 -8.594 3.067 1.00 86.12 131 ALA A C 1
ATOM 1005 O O . ALA A 1 131 ? 0.828 -8.801 3.398 1.00 86.12 131 ALA A O 1
ATOM 1006 N N . HIS A 1 132 ? -1.083 -7.650 3.662 1.00 84.25 132 HIS A N 1
ATOM 1007 C CA . HIS A 1 132 ? -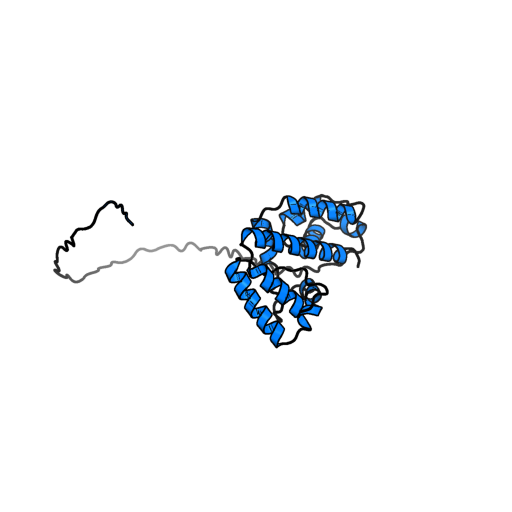0.570 -6.823 4.755 1.00 84.25 132 HIS A CA 1
ATOM 1008 C C . HIS A 1 132 ? -0.834 -7.442 6.127 1.00 84.25 132 HIS A C 1
ATOM 1010 O O . HIS A 1 132 ? -1.936 -7.928 6.384 1.00 84.25 132 HIS A O 1
ATOM 1016 N N . PRO A 1 133 ? 0.148 -7.383 7.042 1.00 82.56 133 PRO A N 1
ATOM 1017 C CA . PRO A 1 133 ? -0.101 -7.677 8.444 1.00 82.56 133 PRO A CA 1
ATOM 1018 C C . PRO A 1 133 ? -0.938 -6.561 9.087 1.00 82.56 133 PRO A C 1
ATOM 1020 O O . PRO A 1 133 ? -0.910 -5.408 8.647 1.00 82.56 133 PRO A O 1
ATOM 1023 N N . ARG A 1 134 ? -1.643 -6.893 10.172 1.00 82.94 134 ARG A N 1
ATOM 1024 C CA . ARG A 1 134 ? -2.352 -5.905 10.998 1.00 82.94 134 ARG A CA 1
ATOM 1025 C C . ARG A 1 134 ? -1.370 -4.955 11.679 1.00 82.94 134 ARG A C 1
ATOM 1027 O O . ARG A 1 134 ? -0.265 -5.356 12.043 1.00 82.94 134 ARG A O 1
ATOM 1034 N N . ILE A 1 135 ? -1.782 -3.702 11.874 1.00 79.69 135 ILE A N 1
ATOM 1035 C CA . ILE A 1 135 ? -0.961 -2.696 12.556 1.00 79.69 135 ILE A CA 1
ATOM 1036 C C . ILE A 1 135 ? -1.047 -2.886 14.074 1.00 79.69 135 ILE A C 1
ATOM 1038 O O . ILE A 1 135 ? -2.143 -2.965 14.626 1.00 79.69 135 ILE A O 1
ATOM 1042 N N . GLY A 1 136 ? 0.104 -2.906 14.752 1.00 67.44 136 GLY A N 1
ATOM 1043 C CA . GLY A 1 136 ? 0.178 -2.995 16.217 1.00 67.44 136 GLY A CA 1
ATOM 1044 C C . GLY A 1 136 ? 0.152 -4.419 16.788 1.00 67.44 136 GLY A C 1
ATOM 1045 O O . GLY A 1 136 ? 0.199 -4.583 18.005 1.00 67.44 136 GLY A O 1
ATOM 1046 N N . GLU A 1 137 ? 0.115 -5.454 15.942 1.00 69.44 137 GLU A N 1
ATOM 1047 C CA . GLU A 1 137 ? 0.263 -6.849 16.372 1.00 69.44 137 GLU A CA 1
ATOM 1048 C C . GLU A 1 137 ? 1.730 -7.300 16.240 1.00 69.44 137 GLU A C 1
ATOM 1050 O O . GLU A 1 137 ? 2.272 -7.406 15.139 1.00 69.44 137 GLU A O 1
ATOM 1055 N N . ALA A 1 138 ? 2.383 -7.591 17.370 1.00 54.34 138 ALA A N 1
ATOM 1056 C CA . ALA A 1 138 ? 3.707 -8.212 17.386 1.00 54.34 138 ALA A CA 1
ATOM 1057 C C . ALA A 1 138 ? 3.601 -9.736 17.175 1.00 54.34 138 ALA A C 1
ATOM 1059 O O . ALA A 1 138 ? 2.735 -10.387 17.758 1.00 54.34 138 ALA A O 1
ATOM 1060 N N . GLY A 1 139 ? 4.513 -10.322 16.390 1.00 47.94 139 GLY A N 1
ATOM 1061 C CA . GLY A 1 139 ? 4.677 -11.783 16.294 1.00 47.94 139 GLY A CA 1
ATOM 1062 C C . GLY A 1 139 ? 4.031 -12.473 15.085 1.00 47.94 139 GLY A C 1
ATOM 1063 O O . GLY A 1 139 ? 4.059 -13.700 15.001 1.00 47.94 139 GLY A O 1
ATOM 1064 N N . GLY A 1 140 ? 3.484 -11.722 14.125 1.00 49.31 140 GLY A N 1
ATOM 1065 C CA . GLY A 1 140 ? 3.166 -12.259 12.798 1.00 49.31 140 GLY A CA 1
ATOM 1066 C C . GLY A 1 140 ? 4.423 -12.421 11.935 1.00 49.31 140 GLY A C 1
ATOM 1067 O O . GLY A 1 140 ? 5.435 -11.772 12.183 1.00 49.31 140 GLY A O 1
ATOM 1068 N N . HIS A 1 141 ? 4.359 -13.233 10.873 1.00 45.41 141 HIS A N 1
ATOM 1069 C CA . HIS A 1 141 ? 5.380 -13.260 9.810 1.00 45.41 141 HIS A CA 1
ATOM 1070 C C . HIS A 1 141 ? 5.285 -11.984 8.948 1.00 45.41 141 HIS A C 1
ATOM 1072 O O . HIS A 1 141 ? 5.094 -12.043 7.733 1.00 45.41 141 HIS A O 1
ATOM 1078 N N . ALA A 1 142 ? 5.335 -10.816 9.588 1.00 52.50 142 ALA A N 1
ATOM 1079 C CA . ALA A 1 142 ? 5.331 -9.536 8.914 1.00 52.50 142 ALA A CA 1
ATOM 1080 C C . ALA A 1 142 ? 6.651 -9.398 8.137 1.00 52.50 142 ALA A C 1
ATOM 1082 O O . ALA A 1 142 ? 7.723 -9.648 8.692 1.00 52.50 142 ALA A O 1
ATOM 1083 N N . PRO A 1 143 ? 6.622 -9.010 6.854 1.00 61.00 143 PRO A N 1
ATOM 1084 C CA . PRO A 1 143 ? 7.849 -8.712 6.127 1.00 61.00 143 PRO A CA 1
ATOM 1085 C C . PRO A 1 143 ? 8.656 -7.633 6.868 1.00 61.00 143 PRO A C 1
ATOM 1087 O O . PRO A 1 143 ? 8.077 -6.665 7.355 1.00 61.00 143 PRO A O 1
ATOM 1090 N N . ALA A 1 144 ? 9.992 -7.719 6.880 1.00 58.66 144 ALA A N 1
ATOM 1091 C CA . ALA A 1 144 ? 10.866 -6.729 7.537 1.00 58.66 144 ALA A CA 1
ATOM 1092 C C . ALA A 1 144 ? 10.666 -5.276 7.035 1.00 58.66 144 ALA A C 1
ATOM 1094 O O . ALA A 1 144 ? 11.127 -4.301 7.634 1.00 58.66 144 ALA A O 1
ATOM 1095 N N . THR A 1 145 ? 10.033 -5.089 5.874 1.00 64.44 145 THR A N 1
ATOM 1096 C CA . THR A 1 145 ? 9.557 -3.781 5.398 1.00 64.44 145 THR A CA 1
ATOM 1097 C C . THR A 1 145 ? 8.413 -3.246 6.256 1.00 64.44 145 THR A C 1
ATOM 1099 O O . THR A 1 145 ? 8.497 -2.099 6.682 1.00 64.44 145 THR A O 1
ATOM 1102 N N . SER A 1 146 ? 7.435 -4.084 6.600 1.00 71.31 146 SER A N 1
ATOM 1103 C CA . SER A 1 1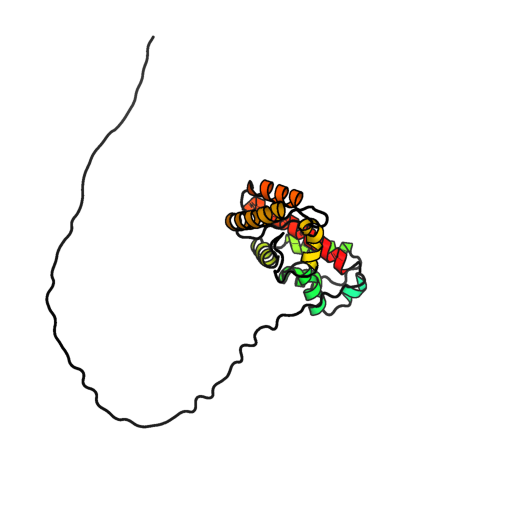46 ? 6.307 -3.736 7.467 1.00 71.31 146 SER A CA 1
ATOM 1104 C C . SER A 1 146 ? 6.736 -3.416 8.900 1.00 71.31 146 SER A C 1
ATOM 1106 O O . SER A 1 146 ? 6.234 -2.461 9.479 1.00 71.31 146 SER A O 1
ATOM 1108 N N . GLU A 1 147 ? 7.691 -4.158 9.471 1.00 72.88 147 GLU A N 1
ATOM 1109 C CA . GLU A 1 147 ? 8.197 -3.882 10.829 1.00 72.88 147 GLU A CA 1
ATOM 1110 C C . GLU A 1 147 ? 8.806 -2.478 10.935 1.00 72.88 147 GLU A C 1
ATOM 1112 O O . GLU A 1 147 ? 8.546 -1.740 11.881 1.00 72.88 147 GLU A O 1
ATOM 1117 N N . ARG A 1 148 ? 9.580 -2.071 9.921 1.00 77.00 148 ARG A N 1
ATOM 1118 C CA . ARG A 1 148 ? 10.160 -0.721 9.859 1.00 77.00 148 ARG A CA 1
ATOM 1119 C C . ARG A 1 148 ? 9.122 0.354 9.575 1.00 77.00 148 ARG A C 1
ATOM 1121 O O . ARG A 1 148 ? 9.264 1.463 10.065 1.00 77.00 148 ARG A O 1
ATOM 1128 N N . GLU A 1 149 ? 8.108 0.051 8.771 1.00 81.81 149 GLU A N 1
ATOM 1129 C CA . GLU A 1 149 ? 7.018 0.992 8.496 1.00 81.81 149 GLU A CA 1
ATOM 1130 C C . GLU A 1 149 ? 6.193 1.298 9.751 1.00 81.81 149 GLU A C 1
ATOM 1132 O O . GLU A 1 149 ? 5.652 2.395 9.851 1.00 81.81 149 GLU A O 1
ATOM 1137 N N . GLN A 1 150 ? 6.131 0.362 10.701 1.00 83.12 150 GLN A N 1
ATOM 1138 C CA . GLN A 1 150 ? 5.361 0.478 11.938 1.00 83.12 150 GLN A CA 1
ATOM 1139 C C . GLN A 1 150 ? 6.226 0.746 13.181 1.00 83.12 150 GLN A C 1
ATOM 1141 O O . GLN A 1 150 ? 5.695 0.738 14.287 1.00 83.12 150 GLN A O 1
ATOM 1146 N N . SER A 1 151 ? 7.534 1.001 13.053 1.00 83.31 151 SER A N 1
ATOM 1147 C CA . SER A 1 151 ? 8.431 1.080 14.220 1.00 83.31 151 SER A CA 1
ATOM 1148 C C . SER A 1 151 ? 7.989 2.130 15.245 1.00 83.31 151 SER A C 1
ATOM 1150 O O . SER A 1 151 ? 7.890 1.822 16.425 1.00 83.31 151 SER A O 1
ATOM 1152 N N . THR A 1 152 ? 7.618 3.329 14.786 1.00 84.69 152 THR A N 1
ATOM 1153 C CA . THR A 1 152 ? 7.126 4.420 15.647 1.00 84.69 152 THR A CA 1
ATOM 1154 C C . THR A 1 152 ? 5.758 4.109 16.263 1.00 84.69 152 THR A C 1
ATOM 1156 O O . THR A 1 152 ? 5.453 4.549 17.368 1.00 84.69 152 THR A O 1
ATOM 1159 N N . VAL A 1 153 ? 4.931 3.299 15.595 1.00 85.56 153 VAL A N 1
ATOM 1160 C CA . VAL A 1 153 ? 3.673 2.803 16.173 1.00 85.56 153 VAL A CA 1
ATOM 1161 C C . VAL A 1 153 ? 3.972 1.858 17.333 1.00 85.56 153 VAL A C 1
ATOM 1163 O O . VAL A 1 153 ? 3.351 1.960 18.385 1.00 85.56 153 VAL A O 1
ATOM 1166 N N . MET A 1 154 ? 4.959 0.975 17.176 1.00 85.81 154 MET A N 1
ATOM 1167 C CA . MET A 1 154 ? 5.332 -0.008 18.198 1.00 85.81 154 MET A CA 1
ATOM 1168 C C . MET A 1 154 ? 5.981 0.609 19.449 1.00 85.81 154 MET A C 1
ATOM 1170 O O . MET A 1 154 ? 6.082 -0.070 20.466 1.00 85.81 154 MET A O 1
ATOM 1174 N N . GLU A 1 155 ? 6.376 1.884 19.405 1.00 88.06 155 GLU A N 1
ATOM 1175 C CA . GLU A 1 155 ? 6.842 2.660 20.568 1.00 88.06 155 GLU A CA 1
ATOM 1176 C C . GLU A 1 155 ? 5.684 3.183 21.446 1.00 88.06 155 GLU A C 1
ATOM 1178 O O . GLU A 1 155 ? 5.915 3.742 22.519 1.00 88.06 155 GLU A O 1
ATOM 1183 N N . GLY A 1 156 ? 4.431 3.009 21.007 1.00 87.06 156 GLY A N 1
ATOM 1184 C CA . GLY A 1 156 ? 3.244 3.404 21.758 1.00 87.06 156 GLY A CA 1
ATOM 1185 C C . GLY A 1 156 ? 3.058 2.636 23.070 1.00 87.06 156 GLY A C 1
ATOM 1186 O O . GLY A 1 156 ? 3.580 1.540 23.270 1.00 87.06 156 GLY A O 1
ATOM 1187 N N . SER A 1 157 ? 2.255 3.201 23.976 1.00 90.94 157 SER A N 1
ATOM 1188 C CA . SER A 1 157 ? 1.948 2.541 25.248 1.00 90.94 157 SER A CA 1
ATOM 1189 C C . SER A 1 157 ? 1.253 1.189 25.028 1.00 90.94 157 SER A C 1
ATOM 1191 O O . SER A 1 157 ? 0.447 1.038 24.107 1.00 90.94 157 SER A O 1
ATOM 1193 N N . THR A 1 158 ? 1.483 0.215 25.916 1.00 89.50 158 THR A N 1
ATOM 1194 C CA . THR A 1 158 ? 0.787 -1.087 25.871 1.00 89.50 158 THR A CA 1
ATOM 1195 C C . THR A 1 158 ? -0.735 -0.925 25.853 1.00 89.50 158 THR A C 1
ATOM 1197 O O . THR A 1 158 ? -1.432 -1.686 25.181 1.00 89.50 158 THR A O 1
ATOM 1200 N N . ALA A 1 159 ? -1.257 0.084 26.557 1.00 92.19 159 ALA A N 1
ATOM 1201 C CA . ALA A 1 159 ? -2.678 0.411 26.552 1.00 92.19 159 ALA A CA 1
ATOM 1202 C C . ALA A 1 159 ? -3.147 0.856 25.156 1.00 92.19 159 ALA A C 1
ATOM 1204 O O . ALA A 1 159 ? -4.109 0.292 24.636 1.00 92.19 159 ALA A O 1
ATOM 1205 N N . THR A 1 160 ? -2.436 1.793 24.517 1.00 92.31 160 THR A N 1
ATOM 1206 C CA . THR A 1 160 ? -2.744 2.255 23.153 1.00 92.31 160 THR A CA 1
ATOM 1207 C C . THR A 1 160 ? -2.670 1.105 22.150 1.00 92.31 160 THR A C 1
ATOM 1209 O O . THR A 1 160 ? -3.594 0.932 21.361 1.00 92.31 160 THR A O 1
ATOM 1212 N N . LEU A 1 161 ? -1.622 0.276 22.196 1.00 90.25 161 LEU A N 1
ATOM 1213 C CA . LEU A 1 161 ? -1.461 -0.864 21.285 1.00 90.25 161 LEU A CA 1
ATOM 1214 C C . LEU A 1 161 ? -2.569 -1.914 21.458 1.00 90.25 161 LEU A C 1
ATOM 1216 O O . LEU A 1 161 ? -3.067 -2.457 20.474 1.00 90.25 161 LEU A O 1
ATOM 1220 N N . THR A 1 162 ? -3.009 -2.158 22.697 1.00 91.62 162 THR A N 1
ATOM 1221 C CA . THR A 1 162 ? -4.126 -3.074 22.987 1.00 91.62 162 THR A CA 1
ATOM 1222 C C . THR A 1 162 ? -5.434 -2.560 22.388 1.00 91.62 162 THR A C 1
ATOM 1224 O O . THR A 1 162 ? -6.170 -3.325 21.761 1.00 91.62 162 THR A O 1
ATOM 1227 N N . VAL A 1 163 ? -5.712 -1.263 22.550 1.00 94.44 163 VAL A N 1
ATOM 1228 C CA . VAL A 1 163 ? -6.890 -0.614 21.959 1.00 94.44 163 VAL A CA 1
ATOM 1229 C C . VAL A 1 163 ? -6.808 -0.646 20.434 1.00 94.44 163 VAL A C 1
ATOM 1231 O O . VAL A 1 163 ? -7.764 -1.051 19.782 1.00 94.44 163 VAL A O 1
ATOM 1234 N N . LEU A 1 164 ? -5.648 -0.317 19.862 1.00 93.81 164 LEU A N 1
ATOM 1235 C CA . LEU A 1 164 ? -5.426 -0.348 18.420 1.00 93.81 164 LEU A CA 1
ATOM 1236 C C . LEU A 1 164 ? -5.661 -1.747 17.838 1.00 93.81 164 LEU A C 1
ATOM 1238 O O . LEU A 1 164 ? -6.331 -1.876 16.816 1.00 93.81 164 LEU A O 1
ATOM 1242 N N . ALA A 1 165 ? -5.180 -2.806 18.490 1.00 91.50 165 ALA A N 1
ATOM 1243 C CA . ALA A 1 165 ? -5.424 -4.178 18.047 1.00 91.50 165 ALA A CA 1
ATOM 1244 C C . ALA A 1 165 ? -6.916 -4.561 18.102 1.00 91.50 165 ALA A C 1
ATOM 1246 O O . ALA A 1 165 ? -7.407 -5.274 17.226 1.00 91.50 165 ALA A O 1
ATOM 1247 N N . ALA A 1 166 ? -7.655 -4.098 19.117 1.00 93.94 166 ALA A N 1
ATOM 1248 C CA . ALA A 1 166 ? -9.098 -4.317 19.200 1.00 93.94 166 ALA A CA 1
ATOM 1249 C C . ALA A 1 166 ? -9.852 -3.586 18.079 1.00 93.94 166 ALA A C 1
ATOM 1251 O O . ALA A 1 166 ? -10.636 -4.213 17.368 1.00 93.94 166 ALA A O 1
ATOM 1252 N N . GLU A 1 167 ? -9.551 -2.308 17.858 1.00 96.44 167 GLU A N 1
ATOM 1253 C CA . GLU A 1 167 ? -10.228 -1.498 16.843 1.00 96.44 167 GLU A CA 1
ATOM 1254 C C . GLU A 1 167 ? -9.866 -1.916 15.407 1.00 96.44 167 GLU A C 1
ATOM 1256 O O . GLU A 1 167 ? -10.709 -1.830 14.519 1.00 96.44 167 GLU A O 1
ATOM 1261 N N . ASN A 1 168 ? -8.673 -2.474 15.163 1.00 95.19 168 ASN A N 1
ATOM 1262 C CA . ASN A 1 168 ? -8.350 -3.109 13.875 1.00 95.19 168 ASN A CA 1
ATOM 1263 C C . ASN A 1 168 ? -9.302 -4.273 13.553 1.00 95.19 168 ASN A C 1
ATOM 1265 O O . ASN A 1 168 ? -9.742 -4.417 12.412 1.00 95.19 168 ASN A O 1
ATOM 1269 N N . ARG A 1 169 ? -9.654 -5.097 14.551 1.00 94.75 169 ARG A N 1
ATOM 1270 C CA . ARG A 1 169 ? -10.606 -6.204 14.357 1.00 94.75 169 ARG A CA 1
ATOM 1271 C C . ARG A 1 169 ? -12.015 -5.695 14.067 1.00 94.75 169 ARG A C 1
ATOM 1273 O O . ARG A 1 169 ? -12.706 -6.273 13.232 1.00 94.75 169 ARG A O 1
ATOM 1280 N N . GLU A 1 170 ? -12.435 -4.619 14.727 1.00 97.19 170 GLU A N 1
ATOM 1281 C CA . GLU A 1 170 ? -13.725 -3.971 14.458 1.00 97.19 170 GLU A CA 1
ATOM 1282 C C . GLU A 1 170 ? -13.769 -3.353 13.057 1.00 97.19 170 GLU A C 1
ATOM 1284 O O . GLU A 1 170 ? -14.755 -3.519 12.335 1.00 97.19 170 GLU A O 1
ATOM 1289 N N . TYR A 1 171 ? -12.68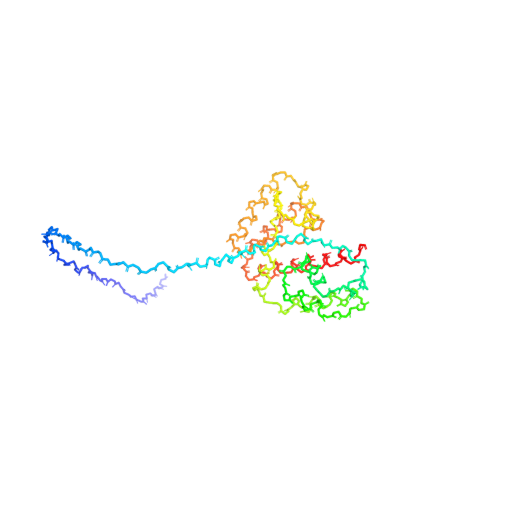1 -2.701 12.646 1.00 98.19 171 TYR A N 1
ATOM 1290 C CA . TYR A 1 171 ? -12.512 -2.171 11.299 1.00 98.19 171 TYR A CA 1
ATOM 1291 C C . TYR A 1 171 ? -12.639 -3.284 10.247 1.00 98.19 171 TYR A C 1
ATOM 1293 O O . TYR A 1 171 ? -13.433 -3.165 9.314 1.00 98.19 171 TYR A O 1
ATOM 1301 N N . GLU A 1 172 ? -11.921 -4.399 10.416 1.00 95.81 172 GLU A N 1
ATOM 1302 C CA . GLU A 1 172 ? -11.992 -5.545 9.499 1.00 95.81 172 GLU A CA 1
ATOM 1303 C C . GLU A 1 172 ? -13.394 -6.148 9.429 1.00 95.81 172 GLU A C 1
ATOM 1305 O O . GLU A 1 172 ? -13.879 -6.450 8.340 1.00 95.81 172 GLU A O 1
ATOM 1310 N N . ALA A 1 173 ? -14.069 -6.290 10.572 1.00 97.25 173 ALA A N 1
ATOM 1311 C CA . ALA A 1 173 ? -15.436 -6.798 10.614 1.00 97.25 173 ALA A CA 1
ATOM 1312 C C . ALA A 1 173 ? -16.421 -5.886 9.862 1.00 97.25 173 ALA A C 1
ATOM 1314 O O . ALA A 1 173 ? -17.377 -6.377 9.262 1.00 97.25 173 ALA A O 1
ATOM 1315 N N . ARG A 1 174 ? -16.188 -4.567 9.878 1.00 98.06 174 ARG A N 1
ATOM 1316 C CA . ARG A 1 174 ? -17.031 -3.578 9.196 1.00 98.06 174 ARG A CA 1
ATOM 1317 C C . ARG A 1 174 ? -16.760 -3.500 7.694 1.00 98.06 174 ARG A C 1
ATOM 1319 O O . ARG A 1 174 ? -17.709 -3.438 6.916 1.00 98.06 174 ARG A O 1
ATOM 1326 N N . PHE A 1 175 ? -15.491 -3.451 7.294 1.00 98.12 175 PHE A N 1
ATOM 1327 C CA . PHE A 1 175 ? -15.095 -3.131 5.917 1.00 98.12 175 PHE A CA 1
ATOM 1328 C C . PHE A 1 175 ? -14.640 -4.347 5.098 1.00 98.12 175 PHE A C 1
ATOM 1330 O O . PHE A 1 175 ? -14.543 -4.262 3.877 1.00 98.12 175 PHE A O 1
ATOM 1337 N N . GLY A 1 176 ? -14.393 -5.494 5.736 1.00 96.44 176 GLY A N 1
ATOM 1338 C CA . GLY A 1 176 ? -14.011 -6.739 5.062 1.00 96.44 176 GLY A CA 1
ATOM 1339 C C . GLY A 1 176 ? -12.556 -6.789 4.585 1.00 96.44 176 GLY A C 1
ATOM 1340 O O . GLY A 1 176 ? -12.191 -7.696 3.840 1.00 96.44 176 GLY A O 1
ATOM 1341 N N . HIS A 1 177 ? -11.721 -5.834 4.997 1.00 95.69 177 HIS A N 1
ATOM 1342 C CA . HIS A 1 177 ? -10.288 -5.801 4.710 1.00 95.69 177 HIS A CA 1
ATOM 1343 C C . HIS A 1 177 ? -9.515 -5.156 5.861 1.00 95.69 177 HIS A C 1
ATOM 1345 O O . HIS A 1 177 ? -10.087 -4.439 6.681 1.00 95.69 177 HIS A O 1
ATOM 1351 N N . VAL A 1 178 ? -8.203 -5.397 5.908 1.00 95.00 178 VAL A N 1
ATOM 1352 C CA . VAL A 1 178 ? -7.306 -4.816 6.916 1.00 95.00 178 VAL A CA 1
ATOM 1353 C C . VAL A 1 178 ? -7.301 -3.285 6.857 1.00 95.00 178 VAL A C 1
ATOM 1355 O O . VAL A 1 178 ? -7.496 -2.681 5.792 1.00 95.00 178 VAL A O 1
ATOM 1358 N N . PHE A 1 179 ? -7.058 -2.651 8.004 1.00 96.56 179 PHE A N 1
ATOM 1359 C CA . PHE A 1 179 ? -6.823 -1.213 8.075 1.00 96.56 179 PHE A CA 1
ATOM 1360 C C . PHE A 1 179 ? -5.456 -0.881 7.473 1.00 96.56 179 PHE A C 1
ATOM 1362 O O . PHE A 1 179 ? -4.417 -1.337 7.948 1.00 96.56 179 PHE A O 1
ATOM 1369 N N . LEU A 1 180 ? -5.460 -0.065 6.421 1.00 95.50 180 LEU A N 1
ATOM 1370 C CA . LEU A 1 180 ? -4.245 0.385 5.749 1.00 95.50 180 LEU A CA 1
ATOM 1371 C C . LEU A 1 180 ? -4.011 1.857 6.018 1.00 95.50 180 LEU A C 1
ATOM 1373 O O . LEU A 1 180 ? -4.894 2.679 5.773 1.00 95.50 180 LEU A O 1
ATOM 1377 N N . VAL A 1 181 ? -2.808 2.192 6.470 1.00 95.69 181 VAL A N 1
ATOM 1378 C CA . VAL A 1 181 ? -2.343 3.571 6.581 1.00 95.69 181 VAL A CA 1
ATOM 1379 C C . VAL A 1 181 ? -0.832 3.629 6.389 1.00 95.69 181 VAL A C 1
ATOM 1381 O O . VAL A 1 181 ? -0.113 2.745 6.855 1.00 95.69 181 VAL A O 1
ATOM 1384 N N . ALA A 1 182 ? -0.331 4.659 5.709 1.00 93.94 182 ALA A N 1
ATOM 1385 C CA . ALA A 1 182 ? 1.101 4.913 5.624 1.00 93.94 182 ALA A CA 1
ATOM 1386 C C . ALA A 1 182 ? 1.629 5.307 7.015 1.00 93.94 182 ALA A C 1
ATOM 1388 O O . ALA A 1 182 ? 1.561 6.465 7.421 1.00 93.94 182 ALA A O 1
ATOM 1389 N N . ALA A 1 183 ? 2.105 4.314 7.769 1.00 89.69 183 ALA A N 1
ATOM 1390 C CA . ALA A 1 183 ? 2.472 4.455 9.179 1.00 89.69 183 ALA A CA 1
ATOM 1391 C C . ALA A 1 183 ? 3.876 5.040 9.412 1.00 89.69 183 ALA A C 1
ATOM 1393 O O . ALA A 1 183 ? 4.212 5.378 10.543 1.00 89.69 183 ALA A O 1
ATOM 1394 N N . SER A 1 184 ? 4.693 5.187 8.363 1.00 86.62 184 SER A N 1
ATOM 1395 C CA . SER A 1 184 ? 6.066 5.687 8.495 1.00 86.62 184 SER A CA 1
ATOM 1396 C C . SER A 1 184 ? 6.100 7.066 9.158 1.00 86.62 184 SER A C 1
ATOM 1398 O O . SER A 1 184 ? 5.564 8.030 8.618 1.00 86.62 184 SER A O 1
ATOM 1400 N N . GLY A 1 185 ? 6.749 7.141 10.324 1.00 87.44 185 GLY A N 1
ATOM 1401 C CA . GLY A 1 185 ? 6.879 8.362 11.122 1.00 87.44 185 GLY A CA 1
ATOM 1402 C C . GLY A 1 185 ? 5.655 8.724 11.969 1.00 87.44 185 GLY A C 1
ATOM 1403 O O . GLY A 1 185 ? 5.670 9.784 12.585 1.00 87.44 185 GLY A O 1
ATOM 1404 N N . ARG A 1 186 ? 4.616 7.879 12.013 1.00 90.38 186 ARG A N 1
ATOM 1405 C CA . ARG A 1 186 ? 3.391 8.124 12.789 1.00 90.38 186 ARG A CA 1
ATOM 1406 C C . ARG A 1 186 ? 3.398 7.355 14.104 1.00 90.38 186 ARG A C 1
ATOM 1408 O O . ARG A 1 186 ? 3.774 6.183 14.139 1.00 90.38 186 ARG A O 1
ATOM 1415 N N . GLY A 1 187 ? 2.944 8.006 15.172 1.00 92.56 187 GLY A N 1
ATOM 1416 C CA . GLY A 1 187 ? 2.791 7.385 16.491 1.00 92.56 187 GLY A CA 1
ATOM 1417 C C . GLY A 1 187 ? 1.521 6.537 16.611 1.00 92.56 187 GLY A C 1
ATOM 1418 O O . GLY A 1 187 ? 0.580 6.682 15.829 1.00 92.56 187 GLY A O 1
ATOM 1419 N N . ALA A 1 188 ? 1.461 5.672 17.629 1.00 92.75 188 ALA A N 1
ATOM 1420 C CA . ALA A 1 188 ? 0.299 4.811 17.868 1.00 92.75 188 ALA A CA 1
ATOM 1421 C C . ALA A 1 188 ? -1.010 5.591 18.061 1.00 92.75 188 ALA A C 1
ATOM 1423 O O . ALA A 1 188 ? -2.033 5.208 17.496 1.00 92.75 188 ALA A O 1
ATOM 1424 N N . ASP A 1 189 ? -0.978 6.704 18.800 1.00 93.75 189 ASP A N 1
ATOM 1425 C CA . ASP A 1 189 ? -2.170 7.521 19.052 1.00 93.75 189 ASP A CA 1
ATOM 1426 C C . ASP A 1 189 ? -2.678 8.207 17.772 1.00 93.75 189 ASP A C 1
ATOM 1428 O O . ASP A 1 189 ? -3.884 8.289 17.547 1.00 93.75 189 ASP A O 1
ATOM 1432 N N . GLU A 1 190 ? -1.778 8.637 16.882 1.00 95.69 190 GLU A N 1
ATOM 1433 C CA . GLU A 1 190 ? -2.151 9.222 15.587 1.00 95.69 190 GLU A CA 1
ATOM 1434 C C . GLU A 1 190 ? -2.782 8.179 14.658 1.00 95.69 190 GLU A C 1
ATOM 1436 O O . GLU A 1 190 ? -3.741 8.460 13.933 1.00 95.69 190 GLU A O 1
ATOM 1441 N N . VAL A 1 191 ? -2.231 6.963 14.650 1.00 95.81 191 VAL A N 1
ATOM 1442 C CA . VAL A 1 191 ? -2.780 5.841 13.882 1.00 95.81 191 VAL A CA 1
ATOM 1443 C C . VAL A 1 191 ? -4.156 5.457 14.414 1.00 95.81 191 VAL A C 1
ATOM 1445 O O . VAL A 1 191 ? -5.081 5.302 13.617 1.00 95.81 191 VAL A O 1
ATOM 1448 N N . LEU A 1 192 ? -4.310 5.375 15.736 1.00 96.12 192 LEU A N 1
ATOM 1449 C CA . LEU A 1 192 ? -5.583 5.091 16.388 1.00 96.12 192 LEU A CA 1
ATOM 1450 C C . LEU A 1 192 ? -6.632 6.170 16.085 1.00 96.12 192 LEU A C 1
ATOM 1452 O O . LEU A 1 192 ? -7.763 5.847 15.734 1.00 96.12 192 LEU A O 1
ATOM 1456 N N . ALA A 1 193 ? -6.261 7.451 16.152 1.00 97.12 193 ALA A N 1
ATOM 1457 C CA . ALA A 1 193 ? -7.156 8.550 15.799 1.00 97.12 193 ALA A CA 1
ATOM 1458 C C . ALA A 1 193 ? -7.630 8.459 14.338 1.00 97.12 193 ALA A C 1
ATOM 1460 O O . ALA A 1 193 ? -8.826 8.574 14.073 1.00 97.12 193 ALA A O 1
ATOM 1461 N N . ALA A 1 194 ? -6.717 8.172 13.403 1.00 97.50 194 ALA A N 1
ATOM 1462 C CA . ALA A 1 194 ? -7.062 7.994 11.992 1.00 97.50 194 ALA A CA 1
ATOM 1463 C C . ALA A 1 194 ? -7.971 6.777 11.751 1.00 97.50 194 ALA A C 1
ATOM 1465 O O . ALA A 1 194 ? -8.846 6.830 10.888 1.00 97.50 194 ALA A O 1
ATOM 1466 N N . LEU A 1 195 ? -7.780 5.686 12.501 1.00 97.88 195 LEU A N 1
ATOM 1467 C CA . LEU A 1 195 ? -8.664 4.521 12.449 1.00 97.88 195 LEU A CA 1
ATOM 1468 C C . LEU A 1 195 ? -10.081 4.916 12.874 1.00 97.88 195 LEU A C 1
ATOM 1470 O O . LEU A 1 195 ? -11.031 4.691 12.126 1.00 97.88 195 LEU A O 1
ATOM 1474 N N . ARG A 1 196 ? -10.219 5.576 14.028 1.00 97.94 196 ARG A N 1
ATOM 1475 C CA . ARG A 1 196 ? -11.516 6.010 14.572 1.00 97.94 196 ARG A CA 1
ATOM 1476 C C . ARG A 1 196 ? -12.263 6.966 13.656 1.00 97.94 196 ARG A C 1
ATOM 1478 O O . ARG A 1 196 ? -13.468 6.815 13.485 1.00 97.94 196 ARG A O 1
ATOM 1485 N N . GLU A 1 197 ? -11.563 7.921 13.051 1.00 98.19 197 GLU A N 1
ATOM 1486 C CA . GLU A 1 197 ? -12.149 8.829 12.061 1.00 98.19 197 GLU A CA 1
ATOM 1487 C C . GLU A 1 197 ? -12.749 8.045 10.885 1.00 98.19 197 GLU A C 1
ATOM 1489 O O . GLU A 1 197 ? -13.899 8.253 10.497 1.00 98.19 197 GLU A O 1
ATOM 1494 N N . ARG A 1 198 ? -11.998 7.070 10.368 1.00 98.38 198 ARG A N 1
ATOM 1495 C CA . ARG A 1 198 ? -12.383 6.262 9.206 1.00 98.38 198 ARG A CA 1
ATOM 1496 C C . ARG A 1 198 ? -13.509 5.271 9.483 1.00 98.38 198 ARG A C 1
ATOM 1498 O O . ARG A 1 198 ? -14.229 4.899 8.561 1.00 98.38 198 ARG A O 1
ATOM 1505 N N . MET A 1 199 ? -13.766 4.918 10.743 1.00 98.38 199 MET A N 1
ATOM 1506 C CA . MET A 1 199 ? -14.938 4.110 11.112 1.00 98.38 199 MET A CA 1
ATOM 1507 C C . MET A 1 199 ? -16.274 4.789 10.775 1.00 98.38 199 MET A C 1
ATOM 1509 O O . MET A 1 199 ? -17.287 4.098 10.636 1.00 98.38 199 MET A O 1
ATOM 1513 N N . ALA A 1 200 ? -16.297 6.115 10.604 1.00 97.81 200 ALA A N 1
ATOM 1514 C CA . ALA A 1 200 ? -17.488 6.848 10.182 1.00 97.81 200 ALA A CA 1
ATOM 1515 C C . ALA A 1 200 ? -17.790 6.723 8.675 1.00 97.81 200 ALA A C 1
ATOM 1517 O O . ALA A 1 200 ? -18.905 7.037 8.256 1.00 97.81 200 ALA A O 1
ATOM 1518 N N . ASN A 1 201 ? -16.840 6.244 7.865 1.00 98.56 201 ASN A N 1
ATOM 1519 C CA . ASN A 1 201 ? -17.012 6.127 6.420 1.00 98.56 201 ASN A CA 1
ATOM 1520 C C . ASN A 1 201 ? -18.027 5.036 6.042 1.00 98.56 201 ASN A C 1
ATOM 1522 O O . ASN A 1 201 ? -18.214 4.030 6.745 1.00 98.56 201 ASN A O 1
ATOM 1526 N N . ASP A 1 202 ? -18.666 5.221 4.884 1.00 98.38 202 ASP A N 1
ATOM 1527 C CA . ASP A 1 202 ? -19.323 4.128 4.172 1.00 98.38 202 ASP A CA 1
ATOM 1528 C C . ASP A 1 202 ? -18.271 3.221 3.493 1.00 98.38 202 ASP A C 1
ATOM 1530 O O . ASP A 1 202 ? -17.164 3.685 3.195 1.00 98.38 202 ASP A O 1
ATOM 1534 N N . PRO A 1 203 ? -18.583 1.939 3.216 1.00 97.88 203 PRO A N 1
ATOM 1535 C CA . PRO A 1 203 ? -17.600 0.998 2.675 1.00 97.88 203 PRO A CA 1
ATOM 1536 C C . PRO A 1 203 ? -16.967 1.411 1.340 1.00 97.88 203 PRO A C 1
ATOM 1538 O O . PRO A 1 203 ? -15.789 1.138 1.115 1.00 97.88 203 PRO A O 1
ATOM 1541 N N . ALA A 1 204 ? -17.711 2.078 0.453 1.00 97.25 204 ALA A N 1
ATOM 1542 C CA . ALA A 1 204 ? -17.181 2.476 -0.850 1.00 97.25 204 ALA A CA 1
ATOM 1543 C C . ALA A 1 204 ? -16.204 3.651 -0.717 1.00 97.25 204 ALA A C 1
ATOM 1545 O O . ALA A 1 204 ? -15.182 3.695 -1.405 1.00 97.25 204 ALA A O 1
ATOM 1546 N N . THR A 1 205 ? -16.498 4.599 0.173 1.00 98.38 205 THR A N 1
ATOM 1547 C CA . THR A 1 205 ? -15.570 5.681 0.516 1.00 98.38 205 THR A CA 1
ATOM 1548 C C . THR A 1 205 ? -14.317 5.130 1.188 1.00 98.38 205 THR A C 1
ATOM 1550 O O . THR A 1 205 ? -13.209 5.468 0.768 1.00 98.38 205 THR A O 1
ATOM 1553 N N . GLU A 1 206 ? -14.476 4.235 2.165 1.00 98.62 206 GLU A N 1
ATOM 1554 C CA . GLU A 1 206 ? -13.346 3.671 2.903 1.00 98.62 206 GLU A CA 1
ATOM 1555 C C . GLU A 1 206 ? -12.401 2.871 2.006 1.00 98.62 206 GLU A C 1
ATOM 1557 O O . GLU A 1 206 ? -11.184 3.031 2.095 1.00 98.62 206 GLU A O 1
ATOM 1562 N N . LEU A 1 207 ? -12.938 2.091 1.065 1.00 98.25 207 LEU A N 1
ATOM 1563 C CA . LEU A 1 207 ? -12.123 1.360 0.100 1.00 98.25 207 LEU A CA 1
ATOM 1564 C C . LEU A 1 207 ? -11.196 2.296 -0.694 1.00 98.25 207 LEU A C 1
ATOM 1566 O O . LEU A 1 207 ? -10.014 1.995 -0.872 1.00 98.25 207 LEU A O 1
ATOM 1570 N N . ARG A 1 208 ? -11.694 3.462 -1.132 1.00 98.12 208 ARG A N 1
ATOM 1571 C CA . ARG A 1 208 ? -10.873 4.453 -1.851 1.00 98.12 208 ARG A CA 1
ATOM 1572 C C . ARG A 1 208 ? -9.818 5.093 -0.951 1.00 98.12 208 ARG A C 1
ATOM 1574 O O . ARG A 1 208 ? -8.710 5.354 -1.419 1.00 98.12 208 ARG A O 1
ATOM 1581 N N . VAL A 1 209 ? -10.140 5.342 0.320 1.00 98.31 209 VAL A N 1
ATOM 1582 C CA . VAL A 1 209 ? -9.179 5.864 1.305 1.00 98.31 209 VAL A CA 1
ATOM 1583 C C . VAL A 1 209 ? -8.071 4.839 1.551 1.00 98.31 209 VAL A C 1
ATOM 1585 O O . VAL A 1 209 ? -6.893 5.171 1.417 1.00 98.31 209 VAL A O 1
ATOM 1588 N N . ALA A 1 210 ? -8.423 3.579 1.810 1.00 97.94 210 ALA A N 1
ATOM 1589 C CA . ALA A 1 210 ? -7.466 2.488 1.979 1.00 97.94 210 ALA A CA 1
ATOM 1590 C C . ALA A 1 210 ? -6.588 2.289 0.732 1.00 97.94 210 ALA A C 1
ATOM 1592 O O . ALA A 1 210 ? -5.373 2.119 0.847 1.00 97.94 210 ALA A O 1
ATOM 1593 N N . ALA A 1 211 ? -7.166 2.397 -0.468 1.00 97.62 211 ALA A N 1
ATOM 1594 C CA . ALA A 1 211 ? -6.428 2.364 -1.728 1.00 97.62 211 ALA A CA 1
ATOM 1595 C C . ALA A 1 211 ? -5.427 3.532 -1.834 1.00 97.62 211 ALA A C 1
ATOM 1597 O O . ALA A 1 211 ? -4.269 3.332 -2.205 1.00 97.62 211 ALA A O 1
ATOM 1598 N N . ALA A 1 212 ? -5.822 4.749 -1.454 1.00 97.44 212 ALA A N 1
ATOM 1599 C CA . ALA A 1 212 ? -4.917 5.896 -1.435 1.00 97.44 212 ALA A CA 1
ATOM 1600 C C . ALA A 1 212 ? -3.762 5.715 -0.431 1.00 97.44 212 ALA A C 1
ATOM 1602 O O . ALA A 1 212 ? -2.619 6.052 -0.745 1.00 97.44 212 ALA A O 1
ATOM 1603 N N . GLU A 1 213 ? -4.026 5.141 0.743 1.00 97.88 213 GLU A N 1
ATOM 1604 C CA . GLU A 1 213 ? -2.985 4.794 1.716 1.00 97.88 213 GLU A CA 1
ATOM 1605 C C . GLU A 1 213 ? -2.032 3.716 1.182 1.00 97.88 213 GLU A C 1
ATOM 1607 O O . GLU A 1 213 ? -0.811 3.879 1.242 1.00 97.88 213 GLU A O 1
ATOM 1612 N N . GLN A 1 214 ? -2.560 2.663 0.553 1.00 96.44 214 GLN A N 1
ATOM 1613 C CA . GLN A 1 214 ? -1.748 1.636 -0.101 1.00 96.44 214 GLN A CA 1
ATOM 1614 C C . GLN A 1 214 ? -0.842 2.215 -1.191 1.00 96.44 214 GLN A C 1
ATOM 1616 O O . GLN A 1 214 ? 0.318 1.813 -1.334 1.00 96.44 214 GLN A O 1
ATOM 1621 N N . ARG A 1 215 ? -1.345 3.177 -1.963 1.00 95.81 215 ARG A N 1
ATOM 1622 C CA . ARG A 1 215 ? -0.565 3.876 -2.985 1.00 95.81 215 ARG A CA 1
ATOM 1623 C C . ARG A 1 215 ? 0.612 4.644 -2.371 1.00 95.81 215 ARG A C 1
ATOM 1625 O O . ARG A 1 215 ? 1.724 4.560 -2.894 1.00 95.81 215 ARG A O 1
ATOM 1632 N N . LYS A 1 216 ? 0.409 5.324 -1.233 1.00 95.94 216 LYS A N 1
ATOM 1633 C CA . LYS A 1 216 ? 1.491 5.988 -0.476 1.00 95.94 216 LYS A CA 1
ATOM 1634 C C . LYS A 1 216 ? 2.539 4.977 0.001 1.00 95.94 216 LYS A C 1
ATOM 1636 O O . LYS A 1 216 ? 3.727 5.188 -0.232 1.00 95.94 216 LYS A O 1
ATOM 1641 N N . ILE A 1 217 ? 2.107 3.859 0.591 1.00 94.31 217 ILE A N 1
ATOM 1642 C CA . ILE A 1 217 ? 2.996 2.771 1.041 1.00 94.31 217 ILE A CA 1
ATOM 1643 C C . ILE A 1 217 ? 3.823 2.229 -0.133 1.00 94.31 217 ILE A C 1
ATOM 1645 O O . ILE A 1 217 ? 5.042 2.102 -0.040 1.00 94.31 217 ILE A O 1
ATOM 1649 N N . THR A 1 218 ? 3.175 1.967 -1.269 1.00 95.06 218 THR A N 1
ATOM 1650 C CA . THR A 1 218 ? 3.831 1.460 -2.484 1.00 95.06 218 THR A CA 1
ATOM 1651 C C . THR A 1 218 ? 4.916 2.418 -2.969 1.00 95.06 218 THR A C 1
ATOM 1653 O O . THR A 1 218 ? 6.030 1.989 -3.269 1.00 95.06 218 THR A O 1
ATOM 1656 N N . ARG A 1 219 ? 4.627 3.725 -2.995 1.00 95.00 219 ARG A N 1
ATOM 1657 C CA . ARG A 1 219 ? 5.606 4.754 -3.356 1.00 95.00 219 ARG A CA 1
ATOM 1658 C C . ARG A 1 219 ? 6.813 4.751 -2.412 1.00 95.00 219 ARG A C 1
ATOM 1660 O O . ARG A 1 219 ? 7.939 4.714 -2.899 1.00 95.00 219 ARG A O 1
ATOM 1667 N N . LEU A 1 220 ? 6.590 4.751 -1.095 1.00 93.00 220 LEU A N 1
ATOM 1668 C CA . LEU A 1 220 ? 7.668 4.721 -0.094 1.00 93.00 220 LEU A CA 1
ATOM 1669 C C . LEU A 1 220 ? 8.552 3.475 -0.252 1.00 93.00 220 LEU A C 1
ATOM 1671 O O . LEU A 1 220 ? 9.780 3.553 -0.178 1.00 93.00 220 LEU A O 1
ATOM 1675 N N . ARG A 1 221 ? 7.938 2.319 -0.532 1.00 93.12 221 ARG A N 1
ATOM 1676 C CA . ARG A 1 221 ? 8.660 1.067 -0.792 1.00 93.12 221 ARG A CA 1
ATOM 1677 C C . ARG A 1 221 ? 9.490 1.133 -2.075 1.00 93.12 221 ARG A C 1
ATOM 1679 O O . ARG A 1 221 ? 10.639 0.702 -2.053 1.00 93.12 221 ARG A O 1
ATOM 1686 N N . LEU A 1 222 ? 8.967 1.722 -3.155 1.00 93.81 222 LEU A N 1
ATOM 1687 C CA . LEU A 1 222 ? 9.713 1.934 -4.404 1.00 93.81 222 LEU A CA 1
ATOM 1688 C C . LEU A 1 222 ? 10.893 2.899 -4.227 1.00 93.81 222 LEU A C 1
ATOM 1690 O O . LEU A 1 222 ? 11.975 2.642 -4.751 1.00 93.81 222 LEU A O 1
ATOM 1694 N N . GLU A 1 223 ? 10.700 3.989 -3.479 1.00 92.12 223 GLU A N 1
ATOM 1695 C CA . GLU A 1 223 ? 11.772 4.931 -3.128 1.00 92.12 223 GLU A CA 1
ATOM 1696 C C . GLU A 1 223 ? 12.894 4.206 -2.377 1.00 92.12 223 GLU A C 1
ATOM 1698 O O . GLU A 1 223 ? 14.065 4.307 -2.741 1.00 92.12 223 GLU A O 1
ATOM 1703 N N . LYS A 1 224 ? 12.536 3.399 -1.375 1.00 89.31 224 LYS A N 1
ATOM 1704 C CA . LYS A 1 224 ? 13.497 2.614 -0.595 1.00 89.31 224 LYS A CA 1
ATOM 1705 C C . LYS A 1 224 ? 14.191 1.521 -1.407 1.00 89.31 224 LYS A C 1
ATOM 1707 O O . LYS A 1 224 ? 15.375 1.282 -1.194 1.00 89.31 224 LYS A O 1
ATOM 1712 N N . LEU A 1 225 ? 13.473 0.864 -2.319 1.00 89.69 225 LEU A N 1
ATOM 1713 C CA . LEU A 1 225 ? 14.024 -0.182 -3.182 1.00 89.69 225 LEU A CA 1
ATOM 1714 C C . LEU A 1 225 ? 15.183 0.343 -4.039 1.00 89.69 225 LEU A C 1
ATOM 1716 O O . LEU A 1 225 ? 16.114 -0.416 -4.290 1.00 89.69 225 LEU A O 1
ATOM 1720 N N . LEU A 1 226 ? 15.120 1.609 -4.476 1.00 87.12 226 LEU A N 1
ATOM 1721 C CA . LEU A 1 226 ? 16.067 2.199 -5.430 1.00 87.12 226 LEU A CA 1
ATOM 1722 C C . LEU A 1 226 ? 17.127 3.130 -4.829 1.00 87.12 226 LEU A C 1
ATOM 1724 O O . LEU A 1 226 ? 18.127 3.399 -5.497 1.00 87.12 226 LEU A O 1
ATOM 1728 N N . ASN A 1 227 ? 16.918 3.631 -3.608 1.00 79.75 227 ASN A N 1
ATOM 1729 C CA . ASN A 1 227 ? 17.800 4.609 -2.954 1.00 79.75 227 ASN A CA 1
ATOM 1730 C C . ASN A 1 227 ? 18.809 3.992 -1.966 1.00 79.75 227 ASN A C 1
ATOM 1732 O O . ASN A 1 227 ? 19.338 4.706 -1.115 1.00 79.75 227 ASN A O 1
ATOM 1736 N N . ALA A 1 228 ? 19.059 2.686 -2.048 1.00 57.94 228 ALA A N 1
ATOM 1737 C CA . ALA A 1 228 ? 19.969 1.972 -1.152 1.00 57.94 228 ALA A CA 1
ATOM 1738 C C . ALA A 1 228 ? 21.409 1.852 -1.675 1.00 57.94 228 ALA A C 1
ATOM 1740 O O . ALA A 1 228 ? 21.613 1.773 -2.910 1.00 57.94 228 ALA A O 1
#

pLDDT: mean 76.01, std 25.77, range [26.58, 98.62]

Sequence (228 aa):
MRCRELGSGRFLRDCAAAPRAGNRRVGGHRRTDPRPAGGDRPRVASAACREGRRQPSSCNVKVFLIKGIASFNALPRADAEEQLHACFANRVWTSRVAGGRPYKTFAQLLAAAELAWRDLSDAAWLEAFAAHPRIGEAGGHAPATSEREQSTVMEGSTATLTVLAAENREYEARFGHVFLVAASGRGADEVLAALRERMANDPATELRVAAAEQRKITRLRLEKLLNA

Mean predicted aligned error: 14.92 Å

Foldseek 3Di:
DDDDDDDDDDDDDDDDDDDDDDDDDDDDDDDDDDDDDDDDDDDDDPPPPPPPPPDPPPPPLPLDQAAALVSLLPDDLVNQLSNLCVLFVASQLSNQLSVPDDDPHLVRSLVSSVVSLVPDDLVRLQNRQQLADAALDPDDPGPPLNCQQRVQQVPDDPVLSVVSVVLQVVLCVQQVGGDAARSHPHYSVRSVVVSVVLVPDDNVVSSVVNSVRSSVSSVVSSCRSHND

Radius of gyration: 31.7 Å; Cα contacts (8 Å, |Δi|>4): 194; chains: 1; bounding box: 85×96×46 Å

Solvent-accessible surface area (backbone atoms only — not comparable to full-atom values): 14304 Å² total; per-residue (Å²): 132,90,78,89,79,87,85,78,88,84,84,86,88,79,90,87,82,86,85,89,82,81,87,82,89,85,82,89,84,81,88,81,87,82,88,86,84,90,86,84,87,79,90,75,84,78,77,79,79,76,76,71,80,74,68,81,70,82,76,80,72,78,75,69,70,28,61,33,54,68,51,53,51,68,43,56,66,70,57,38,25,51,53,39,30,75,38,44,56,34,72,69,48,18,49,53,45,50,66,61,52,74,48,94,42,66,69,52,47,50,52,45,47,52,53,47,54,71,74,52,50,73,68,54,51,52,56,29,46,72,72,56,69,70,67,68,64,86,88,64,96,54,54,75,66,55,54,64,34,36,46,50,30,68,71,38,54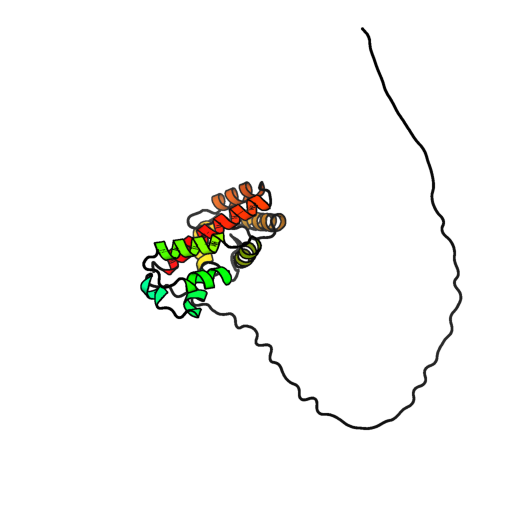,72,66,57,36,54,51,36,44,52,50,43,52,53,46,24,74,72,62,76,45,73,77,54,64,65,38,65,90,36,44,35,69,58,52,43,51,54,51,60,60,53,68,74,51,55,65,73,59,40,51,53,51,35,50,53,23,48,50,50,41,28,50,56,40,51,53,56,37,34,74,82